Protein AF-A0A430G638-F1 (afdb_monomer_lite)

InterPro domains:
  IPR021251 Protein of unknown function DUF2793 [PF10983] (87-166)

pLDDT: mean 79.48, std 18.98, range [29.81, 97.94]

Foldseek 3Di:
DDPPDPPPPDDDFDWADDDAPDAAPVRDHHHPCNCVPDDDDFDFDDDVPDDDGPGTDNDDDDDDDDDFDADPPPRGRDIDGVVVLVCVCQVANEAQEEQDQEDDPDDDAAHKYQHHQHHDDPCPPQHRWIWGQHPVGTDTDHDDAQGWYQHPVVRWIWGDHPNHIDTPDDDDQFDDDPNHTPAHPAEAQDDQDDDDPDDDVVVSVVRVVVSCVCVVVRNHPVD

Radius of gyration: 28.04 Å; chains: 1; bounding box: 52×40×92 Å

Sequence (223 aa):
MIPDQVRGGPVRFAGYAAVFDAPDRGGDVIRRGAFGGVRVRRVPLLWQHRGEPVGVIEAIGEDGETRILRDLYSNKPFIHLYATILADALIQPCVEAAGVSVPPADPAPGQCWIVGSSPSGAWSGKAGALALWTSGGWRFAAPREGMSAWIADERMTVRYSGGGWQIGRLTGTRIEIEGEQVLGPREPAIAGPEGGGVIDIEARLAIEAILATLRTHGLIDPG

Secondary structure (DSSP, 8-state):
-------PPPP--------TT-B-TTS-BPPTTTTTT-----EEEEETTEEEEEEEE------S-------TTT-------HHHHHHHHHHS-EES-EEE-S--SSPPTT-EEEE-SS--GGGTT-TT-EEEEETTEEEEE---TT-EEEETTTTEEEEEETTEEEES----S-EEETTEEEE-SPBPPPPPP---SS--HHHHHHHHHHHHHHHHTTSB---

Structure (mmCIF, N/CA/C/O backbone):
data_AF-A0A430G638-F1
#
_entry.id   AF-A0A430G638-F1
#
loop_
_atom_site.group_PDB
_atom_site.id
_atom_site.type_symbol
_atom_site.label_atom_id
_atom_site.label_alt_id
_atom_site.label_comp_id
_atom_site.label_asym_id
_atom_site.label_entity_id
_atom_site.label_seq_id
_atom_site.pdbx_PDB_ins_code
_atom_site.Cartn_x
_atom_site.Cartn_y
_atom_site.Cartn_z
_atom_site.occupancy
_atom_site.B_iso_or_equiv
_atom_site.auth_seq_id
_atom_site.auth_comp_id
_atom_site.auth_asym_id
_atom_site.auth_atom_id
_atom_site.pdbx_PDB_model_num
ATOM 1 N N . MET A 1 1 ? -27.391 -2.777 -9.615 1.00 33.28 1 MET A N 1
ATOM 2 C CA . MET A 1 1 ? -26.558 -1.880 -10.443 1.00 33.28 1 MET A CA 1
ATOM 3 C C . MET A 1 1 ? -25.120 -2.335 -10.257 1.00 33.28 1 MET A C 1
ATOM 5 O O . MET A 1 1 ? -24.579 -2.154 -9.179 1.00 33.28 1 MET A O 1
ATOM 9 N N . ILE A 1 2 ? -24.577 -3.083 -11.218 1.00 29.81 2 ILE A N 1
ATOM 10 C CA . ILE A 1 2 ? -23.207 -3.615 -11.153 1.00 29.81 2 ILE A CA 1
ATOM 11 C C . ILE A 1 2 ? -22.280 -2.469 -11.583 1.00 29.81 2 ILE A C 1
ATOM 13 O O . ILE A 1 2 ? -22.546 -1.904 -12.646 1.00 29.81 2 ILE A O 1
ATOM 17 N N . PRO A 1 3 ? -21.258 -2.078 -10.801 1.00 33.91 3 PRO A N 1
ATOM 18 C CA . PRO A 1 3 ? -20.337 -1.035 -11.225 1.00 33.91 3 PRO A CA 1
ATOM 19 C C . PRO A 1 3 ? -19.615 -1.488 -12.493 1.00 33.91 3 PRO A C 1
ATOM 21 O O . PRO A 1 3 ? -19.059 -2.588 -12.551 1.00 33.91 3 PRO A O 1
ATOM 24 N N . ASP A 1 4 ? -19.675 -0.636 -13.510 1.00 36.53 4 ASP A N 1
ATOM 25 C CA . ASP A 1 4 ? -18.995 -0.814 -14.781 1.00 36.53 4 ASP A CA 1
ATOM 26 C C . ASP A 1 4 ? -17.482 -0.921 -14.540 1.00 36.53 4 ASP A C 1
ATOM 28 O O . ASP A 1 4 ? -16.817 -0.008 -14.055 1.00 36.53 4 ASP A O 1
ATOM 32 N N . GLN A 1 5 ? -17.004 -2.135 -14.785 1.00 39.41 5 GLN A N 1
ATOM 33 C CA . GLN A 1 5 ? -15.648 -2.583 -15.060 1.00 39.41 5 GLN A CA 1
ATOM 34 C C . GLN A 1 5 ? -14.585 -1.475 -15.158 1.00 39.41 5 GLN A C 1
ATOM 36 O O . GLN A 1 5 ? -14.549 -0.692 -16.108 1.00 39.41 5 GLN A O 1
ATOM 41 N N . VAL A 1 6 ? -13.605 -1.532 -14.252 1.00 41.41 6 VAL A N 1
ATOM 42 C CA . VAL A 1 6 ? -12.276 -0.931 -14.422 1.00 41.41 6 VAL A CA 1
ATOM 43 C C . VAL A 1 6 ? -11.618 -1.566 -15.654 1.00 41.41 6 VAL A C 1
ATOM 45 O O . VAL A 1 6 ? -10.858 -2.530 -15.557 1.00 41.41 6 VAL A O 1
ATOM 48 N N . ARG A 1 7 ? -11.912 -1.053 -16.851 1.00 40.06 7 ARG A N 1
ATOM 49 C CA . ARG A 1 7 ? -11.136 -1.374 -18.050 1.00 40.06 7 ARG A CA 1
ATOM 50 C C . ARG A 1 7 ? -9.829 -0.602 -17.957 1.00 40.06 7 ARG A C 1
ATOM 52 O O . ARG A 1 7 ? -9.736 0.547 -18.381 1.00 40.06 7 ARG A O 1
ATOM 59 N N . GLY A 1 8 ? -8.822 -1.230 -17.352 1.00 43.69 8 GLY A N 1
ATOM 60 C CA . GLY A 1 8 ? -7.448 -0.747 -17.428 1.00 43.69 8 GLY A CA 1
ATOM 61 C C . GLY A 1 8 ? -7.086 -0.482 -18.890 1.00 43.69 8 GLY A C 1
ATOM 62 O O . GLY A 1 8 ? -7.378 -1.305 -19.757 1.00 43.69 8 GLY A O 1
ATOM 63 N N . GLY A 1 9 ? -6.500 0.686 -19.165 1.00 44.06 9 GLY A N 1
ATOM 64 C CA . GLY A 1 9 ? -6.090 1.070 -20.515 1.00 44.06 9 GLY A CA 1
ATOM 65 C C . GLY A 1 9 ? -5.157 0.039 -21.174 1.00 44.06 9 GLY A C 1
ATOM 66 O O . GLY A 1 9 ? -4.611 -0.833 -20.488 1.00 44.06 9 GLY A O 1
ATOM 67 N N . PRO A 1 10 ? -4.963 0.130 -22.502 1.00 55.34 10 PRO A N 1
ATOM 68 C CA . PRO A 1 10 ? -4.192 -0.847 -23.265 1.00 55.34 10 PRO A CA 1
ATOM 69 C C . PRO A 1 10 ? -2.781 -1.017 -22.688 1.00 55.34 10 PRO A C 1
ATOM 71 O O . PRO A 1 10 ? -2.046 -0.047 -22.503 1.00 55.34 10 PRO A O 1
ATOM 74 N N . VAL A 1 11 ? -2.409 -2.265 -22.392 1.00 55.25 11 VAL A N 1
ATOM 75 C CA . VAL A 1 11 ? -1.071 -2.616 -21.905 1.00 55.25 11 VAL A CA 1
ATOM 76 C C . VAL A 1 11 ? -0.141 -2.750 -23.106 1.00 55.25 11 VAL A C 1
ATOM 78 O O . VAL A 1 11 ? -0.410 -3.528 -24.017 1.00 55.25 11 VAL A O 1
ATOM 81 N N . ARG A 1 12 ? 0.961 -1.995 -23.098 1.00 62.03 12 ARG A N 1
ATOM 82 C CA . ARG A 1 12 ? 2.037 -2.095 -24.090 1.00 62.03 12 ARG A CA 1
ATOM 83 C C . ARG A 1 12 ? 3.267 -2.709 -23.443 1.00 62.03 12 ARG A C 1
ATOM 85 O O . ARG A 1 12 ? 3.637 -2.328 -22.335 1.00 62.03 12 ARG A O 1
ATOM 92 N N . PHE A 1 13 ? 3.909 -3.628 -24.147 1.00 59.88 13 PHE A N 1
ATOM 93 C CA . PHE A 1 13 ? 5.167 -4.240 -23.741 1.00 59.88 13 PHE A CA 1
ATOM 94 C C . PHE A 1 13 ? 6.072 -4.398 -24.960 1.00 59.88 13 PHE A C 1
ATOM 96 O O . PHE A 1 13 ? 5.600 -4.484 -26.092 1.00 59.88 13 PHE A O 1
ATOM 103 N N . ALA A 1 14 ? 7.376 -4.418 -24.712 1.00 63.50 14 ALA A N 1
ATOM 104 C CA . ALA A 1 14 ? 8.400 -4.668 -25.716 1.00 63.50 14 ALA A CA 1
ATOM 105 C C . ALA A 1 14 ? 9.173 -5.944 -25.356 1.00 63.50 14 ALA A C 1
ATOM 107 O O . ALA A 1 14 ? 9.036 -6.486 -24.260 1.00 63.50 14 ALA A O 1
ATOM 108 N N . GLY A 1 15 ? 9.979 -6.436 -26.284 1.00 64.06 15 GLY A N 1
ATOM 109 C CA . GLY A 1 15 ? 10.824 -7.619 -26.147 1.00 64.06 15 GLY A CA 1
ATOM 110 C C . GLY A 1 15 ? 11.565 -7.835 -27.455 1.00 64.06 15 GLY A C 1
ATOM 111 O O . GLY A 1 15 ? 11.116 -7.353 -28.493 1.00 64.06 15 GLY A O 1
ATOM 112 N N . TYR A 1 16 ? 12.690 -8.538 -27.423 1.00 69.75 16 TYR A N 1
ATOM 113 C CA . TYR A 1 16 ? 13.329 -8.973 -28.668 1.00 69.75 16 TYR A CA 1
ATOM 114 C C . TYR A 1 16 ? 12.707 -10.309 -29.111 1.00 69.75 16 TYR A C 1
ATOM 116 O O . TYR A 1 16 ? 12.243 -11.106 -28.295 1.00 69.75 16 TYR A O 1
ATOM 124 N N . ALA A 1 17 ? 12.658 -10.543 -30.418 1.00 68.00 17 ALA A N 1
ATOM 125 C CA . ALA A 1 17 ? 12.088 -11.765 -30.989 1.00 68.00 17 ALA A CA 1
ATOM 126 C C . ALA A 1 17 ? 13.158 -12.719 -31.545 1.00 68.00 17 ALA A C 1
ATOM 128 O O . ALA A 1 17 ? 12.946 -13.927 -31.551 1.00 68.00 17 ALA A O 1
ATOM 129 N N . ALA A 1 18 ? 14.319 -12.193 -31.950 1.00 69.31 18 ALA A N 1
ATOM 130 C CA . ALA A 1 18 ? 15.489 -12.977 -32.338 1.00 69.31 18 ALA A CA 1
ATOM 131 C C . ALA A 1 18 ? 16.803 -12.270 -31.970 1.00 69.31 18 ALA A C 1
ATOM 133 O O . ALA A 1 18 ? 16.823 -11.068 -31.704 1.00 69.31 18 ALA A O 1
ATOM 134 N N . VAL A 1 19 ? 17.895 -13.037 -31.979 1.00 73.12 19 VAL A N 1
ATOM 135 C CA . VAL A 1 19 ? 19.271 -12.526 -31.948 1.00 73.12 19 VAL A CA 1
ATOM 136 C C . VAL A 1 19 ? 19.808 -12.575 -33.370 1.00 73.12 19 VAL A C 1
ATOM 138 O O . VAL A 1 19 ? 19.710 -13.612 -34.026 1.00 73.12 19 VAL A O 1
ATOM 141 N N . PHE A 1 20 ? 20.374 -11.470 -33.850 1.00 77.12 20 PHE A N 1
ATOM 142 C CA . PHE A 1 20 ? 20.924 -11.444 -35.199 1.00 77.12 20 PHE A CA 1
ATOM 143 C C . PHE A 1 20 ? 22.132 -12.366 -35.342 1.00 77.12 20 PHE A C 1
ATOM 145 O O . PHE A 1 20 ? 22.961 -12.473 -34.439 1.00 77.12 20 PHE A O 1
ATOM 152 N N . ASP A 1 21 ? 22.229 -12.995 -36.510 1.00 80.00 21 ASP A N 1
ATOM 153 C CA . ASP A 1 21 ? 23.337 -13.855 -36.926 1.00 80.00 21 ASP A CA 1
ATOM 154 C C . ASP A 1 21 ? 23.564 -15.081 -36.016 1.00 80.00 21 ASP A C 1
ATOM 156 O O . ASP A 1 21 ? 24.600 -15.741 -36.102 1.00 80.00 21 ASP A O 1
ATOM 160 N N . ALA A 1 22 ? 22.583 -15.420 -35.174 1.00 77.12 22 ALA A N 1
ATOM 161 C CA . ALA A 1 22 ? 22.580 -16.617 -34.345 1.00 77.12 22 ALA A CA 1
ATOM 162 C C . ALA A 1 22 ? 21.507 -17.602 -34.845 1.00 77.12 22 ALA A C 1
ATOM 164 O O . ALA A 1 22 ? 20.366 -17.185 -35.057 1.00 77.12 22 ALA A O 1
ATOM 165 N N . PRO A 1 23 ? 21.841 -18.893 -35.027 1.00 76.06 23 PRO A N 1
ATOM 166 C CA . PRO A 1 23 ? 20.855 -19.903 -35.385 1.00 76.06 23 PRO A CA 1
ATOM 167 C C . PRO A 1 23 ? 19.904 -20.170 -34.218 1.00 76.06 23 PRO A C 1
ATOM 169 O O . PRO A 1 23 ? 20.331 -20.298 -33.064 1.00 76.06 23 PRO A O 1
ATOM 172 N N . ASP A 1 24 ? 18.615 -20.270 -34.525 1.00 74.00 24 ASP A N 1
ATOM 173 C CA . ASP A 1 24 ? 17.606 -20.720 -33.577 1.00 74.00 24 ASP A CA 1
ATOM 174 C C . ASP A 1 24 ? 17.565 -22.261 -33.471 1.00 74.00 24 ASP A C 1
ATOM 176 O O . ASP A 1 24 ? 18.402 -22.980 -34.023 1.00 74.00 24 ASP A O 1
ATOM 180 N N . ARG A 1 25 ? 16.592 -22.802 -32.726 1.00 64.56 25 ARG A N 1
ATOM 181 C CA . ARG A 1 25 ? 16.442 -24.260 -32.561 1.00 64.56 25 ARG A CA 1
ATOM 182 C C . ARG A 1 25 ? 15.959 -24.967 -33.839 1.00 64.56 25 ARG A C 1
ATOM 184 O O . ARG A 1 25 ? 16.157 -26.174 -33.950 1.00 64.56 25 ARG A O 1
ATOM 191 N N . GLY A 1 26 ? 15.307 -24.248 -34.750 1.00 73.19 26 GLY A N 1
ATOM 192 C CA . GLY A 1 26 ? 14.907 -24.734 -36.071 1.00 73.19 26 GLY A CA 1
ATOM 193 C C . GLY A 1 26 ? 16.035 -24.669 -37.105 1.00 73.19 26 GLY A C 1
ATOM 194 O O . GLY A 1 26 ? 15.937 -25.326 -38.137 1.00 73.19 26 GLY A O 1
ATOM 195 N N . GLY A 1 27 ? 17.121 -23.949 -36.802 1.00 77.12 27 GLY A N 1
ATOM 196 C CA . GLY A 1 27 ? 18.245 -23.702 -37.706 1.00 77.12 27 GLY A CA 1
ATOM 197 C C . GLY A 1 27 ? 18.108 -22.408 -38.511 1.00 77.12 27 GLY A C 1
ATOM 198 O O . GLY A 1 27 ? 18.987 -22.107 -39.322 1.00 77.12 27 GLY A O 1
ATOM 199 N N . ASP A 1 28 ? 17.053 -21.628 -38.274 1.00 78.06 28 ASP A N 1
ATOM 200 C CA . ASP A 1 28 ? 16.828 -20.358 -38.952 1.00 78.06 28 ASP A CA 1
ATOM 201 C C . ASP A 1 28 ? 17.746 -19.276 -38.372 1.00 78.06 28 ASP A C 1
ATOM 203 O O . ASP A 1 28 ? 18.016 -19.225 -37.170 1.00 78.06 28 ASP A O 1
ATOM 207 N N . VAL A 1 29 ? 18.241 -18.390 -39.241 1.00 82.19 29 VAL A N 1
ATOM 208 C CA . VAL A 1 29 ? 19.120 -17.275 -38.865 1.00 82.19 29 VAL A CA 1
ATOM 209 C C . VAL A 1 29 ? 18.515 -15.971 -39.365 1.00 82.19 29 VAL A C 1
ATOM 211 O O . VAL A 1 29 ? 18.395 -15.758 -40.573 1.00 82.19 29 VAL A O 1
ATOM 214 N N . ILE A 1 30 ? 18.209 -15.057 -38.444 1.00 78.88 30 ILE A N 1
ATOM 215 C CA . ILE A 1 30 ? 17.817 -13.689 -38.798 1.00 78.88 30 ILE A CA 1
ATOM 216 C C . ILE A 1 30 ? 19.081 -12.842 -38.951 1.00 78.88 30 ILE A C 1
ATOM 218 O O . ILE A 1 30 ? 19.866 -12.715 -38.017 1.00 78.88 30 ILE A O 1
ATOM 222 N N . ARG A 1 31 ? 19.300 -12.270 -40.136 1.00 83.81 31 ARG A N 1
ATOM 223 C CA . ARG A 1 31 ? 20.481 -11.444 -40.441 1.00 83.81 31 ARG A CA 1
ATOM 224 C C . ARG A 1 31 ? 20.257 -9.984 -40.060 1.00 83.81 31 ARG A C 1
ATOM 226 O O . ARG A 1 31 ? 19.131 -9.496 -40.138 1.00 83.81 31 ARG A O 1
ATOM 233 N N . ARG A 1 32 ? 21.328 -9.271 -39.702 1.00 81.12 32 ARG A N 1
ATOM 234 C CA . ARG A 1 32 ? 21.270 -7.803 -39.573 1.00 81.12 32 ARG A CA 1
ATOM 235 C C . ARG A 1 32 ? 20.819 -7.161 -40.885 1.00 81.12 32 ARG A C 1
ATOM 237 O O . ARG A 1 32 ? 21.219 -7.604 -41.962 1.00 81.12 32 ARG A O 1
ATOM 244 N N . GLY A 1 33 ? 20.004 -6.116 -40.794 1.00 78.19 33 GLY A N 1
ATOM 245 C CA . GLY A 1 33 ? 19.397 -5.453 -41.946 1.00 78.19 33 GLY A CA 1
ATOM 246 C C . GLY A 1 33 ? 18.183 -6.182 -42.534 1.00 78.19 33 GLY A C 1
ATOM 247 O O . GLY A 1 33 ? 17.582 -5.659 -43.473 1.00 78.19 33 GLY A O 1
ATOM 248 N N . ALA A 1 34 ? 17.779 -7.342 -41.997 1.00 77.56 34 ALA A N 1
ATOM 249 C CA . ALA A 1 34 ? 16.597 -8.073 -42.461 1.00 77.56 34 ALA A CA 1
ATOM 250 C C . ALA A 1 34 ? 15.302 -7.251 -42.344 1.00 77.56 34 ALA A C 1
ATOM 252 O O . ALA A 1 34 ? 14.360 -7.476 -43.104 1.00 77.56 34 ALA A O 1
ATOM 253 N N . PHE A 1 35 ? 15.254 -6.278 -41.430 1.00 71.81 35 PHE A N 1
ATOM 254 C CA . PHE A 1 35 ? 14.080 -5.431 -41.220 1.00 71.81 35 PHE A CA 1
ATOM 255 C C . PHE A 1 35 ? 14.211 -4.027 -41.827 1.00 71.81 35 PHE A C 1
ATOM 257 O O . PHE A 1 35 ? 13.303 -3.216 -41.636 1.00 71.81 35 PHE A O 1
ATOM 264 N N . GLY A 1 36 ? 15.292 -3.735 -42.568 1.00 56.81 36 GLY A N 1
ATOM 265 C CA . GLY A 1 36 ? 15.706 -2.414 -43.078 1.00 56.81 36 GLY A CA 1
ATOM 266 C C . GLY A 1 36 ? 14.775 -1.742 -44.102 1.00 56.81 36 GLY A C 1
ATOM 267 O O . GLY A 1 36 ? 15.206 -1.366 -45.188 1.00 56.81 36 GLY A O 1
ATOM 268 N N . GLY A 1 37 ? 13.493 -1.587 -43.762 1.00 62.28 37 GLY A N 1
ATOM 269 C CA . GLY A 1 37 ? 12.445 -0.963 -44.575 1.00 62.28 37 GLY A CA 1
ATOM 270 C C . GLY A 1 37 ? 11.045 -1.560 -44.376 1.00 62.28 37 GLY A C 1
ATOM 271 O O . GLY A 1 37 ? 10.063 -1.005 -44.875 1.00 62.28 37 GLY A O 1
ATOM 272 N N . VAL A 1 38 ? 10.917 -2.674 -43.645 1.00 64.06 38 VAL A N 1
ATOM 273 C CA . VAL A 1 38 ? 9.634 -3.366 -43.461 1.00 64.06 38 VAL A CA 1
ATOM 274 C C . VAL A 1 38 ? 8.774 -2.614 -42.446 1.00 64.06 38 VAL A C 1
ATOM 276 O O . VAL A 1 38 ? 9.058 -2.594 -41.251 1.00 64.06 38 VAL A O 1
ATOM 279 N N . ARG A 1 39 ? 7.666 -2.022 -42.906 1.00 59.59 39 ARG A N 1
ATOM 280 C CA . ARG A 1 39 ? 6.614 -1.530 -42.006 1.00 59.59 39 ARG A CA 1
ATOM 281 C C . ARG A 1 39 ? 5.706 -2.686 -41.619 1.00 59.59 39 ARG A C 1
ATOM 283 O O . ARG A 1 39 ? 4.921 -3.163 -42.438 1.00 59.59 39 ARG A O 1
ATOM 290 N N . VAL A 1 40 ? 5.781 -3.099 -40.361 1.00 60.56 40 VAL A N 1
ATOM 291 C CA . VAL A 1 40 ? 4.868 -4.092 -39.790 1.00 60.56 40 VAL A CA 1
ATOM 292 C C . VAL A 1 40 ? 3.440 -3.558 -39.870 1.00 60.56 40 VAL A C 1
ATOM 294 O O . VAL A 1 40 ? 3.104 -2.541 -39.265 1.00 60.56 40 VAL A O 1
ATOM 297 N N . ARG A 1 41 ? 2.578 -4.238 -40.626 1.00 58.59 41 ARG A N 1
ATOM 298 C CA . ARG A 1 41 ? 1.137 -3.974 -40.611 1.00 58.59 41 ARG A CA 1
ATOM 299 C C . ARG A 1 41 ? 0.495 -4.952 -39.637 1.00 58.59 41 ARG A C 1
ATOM 301 O O . ARG A 1 41 ? 0.331 -6.111 -39.987 1.00 58.59 41 ARG A O 1
ATOM 308 N N . ARG A 1 42 ? 0.183 -4.467 -38.427 1.00 63.47 42 ARG A N 1
ATOM 309 C CA . ARG A 1 42 ? -0.637 -5.122 -37.383 1.00 63.47 42 ARG A CA 1
ATOM 310 C C . ARG A 1 42 ? -0.540 -6.654 -37.400 1.00 63.47 42 ARG A C 1
ATOM 312 O O . ARG A 1 42 ? -1.486 -7.329 -37.797 1.00 63.47 42 ARG A O 1
ATOM 319 N N . VAL A 1 43 ? 0.598 -7.193 -36.969 1.00 76.69 43 VAL A N 1
ATOM 320 C CA . VAL A 1 43 ? 0.764 -8.649 -36.854 1.00 76.69 43 VAL A CA 1
ATOM 321 C C . VAL A 1 43 ? 0.002 -9.124 -35.612 1.00 76.69 43 VAL A C 1
ATOM 323 O O . VAL A 1 43 ? 0.252 -8.587 -34.529 1.00 76.69 43 VAL A O 1
ATOM 326 N N . PRO A 1 44 ? -0.938 -10.081 -35.727 1.00 78.25 44 PRO A N 1
ATOM 327 C CA . PRO A 1 44 ? -1.651 -10.612 -34.570 1.00 78.25 44 PRO A CA 1
ATOM 328 C C . PRO A 1 44 ? -0.682 -11.249 -33.574 1.00 78.25 44 PRO A C 1
ATOM 330 O O . PRO A 1 44 ? 0.140 -12.087 -33.946 1.00 78.25 44 PRO A O 1
ATOM 333 N N . LEU A 1 45 ? -0.791 -10.871 -32.302 1.00 74.94 45 LEU A N 1
ATOM 334 C CA . LEU A 1 45 ? -0.091 -11.553 -31.224 1.00 74.94 45 LEU A CA 1
ATOM 335 C C . LEU A 1 45 ? -0.976 -12.697 -30.731 1.00 74.94 45 LEU A C 1
ATOM 337 O O . LEU A 1 45 ? -2.035 -12.452 -30.157 1.00 74.94 45 LEU A O 1
ATOM 341 N N . LEU A 1 46 ? -0.545 -13.933 -30.962 1.00 74.94 46 LEU A N 1
ATOM 342 C CA . LEU A 1 46 ? -1.261 -15.134 -30.531 1.00 74.94 46 LEU A CA 1
ATOM 343 C C . LEU A 1 46 ? -0.660 -15.695 -29.243 1.00 74.94 46 LEU A C 1
ATOM 345 O O . LEU A 1 46 ? 0.552 -15.625 -29.027 1.00 74.94 46 LEU A O 1
ATOM 349 N N . TRP A 1 47 ? -1.492 -16.331 -28.421 1.00 69.62 47 TRP A N 1
ATOM 350 C CA . TRP A 1 47 ? -1.007 -17.113 -27.288 1.00 69.62 47 TRP A CA 1
ATOM 351 C C . TRP A 1 47 ? -0.469 -18.463 -27.775 1.00 69.62 47 TRP A C 1
ATOM 353 O O . TRP A 1 47 ? -1.199 -19.230 -28.395 1.00 69.62 47 TRP A O 1
ATOM 363 N N . GLN A 1 48 ? 0.807 -18.774 -27.514 1.00 74.31 48 GLN A N 1
ATOM 364 C CA . GLN A 1 48 ? 1.424 -20.063 -27.891 1.00 74.31 48 GLN A CA 1
ATOM 365 C C . GLN A 1 48 ? 1.183 -20.460 -29.369 1.00 74.31 48 GLN A C 1
ATOM 367 O O . GLN A 1 48 ? 0.975 -21.632 -29.682 1.00 74.31 48 GLN A O 1
ATOM 372 N N . HIS A 1 49 ? 1.184 -19.477 -30.282 1.00 75.00 49 HIS A N 1
ATOM 373 C CA . HIS A 1 49 ? 0.907 -19.641 -31.721 1.00 75.00 49 HIS A CA 1
ATOM 374 C C . HIS A 1 49 ? -0.473 -20.237 -32.069 1.00 75.00 49 HIS A C 1
ATOM 376 O O . HIS A 1 49 ? -0.640 -20.805 -33.149 1.00 75.00 49 HIS A O 1
ATOM 382 N N . ARG A 1 50 ? -1.465 -20.153 -31.172 1.00 73.31 50 ARG A N 1
ATOM 383 C CA . ARG A 1 50 ? -2.787 -20.775 -31.352 1.00 73.31 50 ARG A CA 1
ATOM 384 C C . ARG A 1 50 ? -3.916 -19.874 -30.840 1.00 73.31 50 ARG A C 1
ATOM 386 O O . ARG A 1 50 ? -3.701 -19.020 -29.986 1.00 73.31 50 ARG A O 1
ATOM 393 N N . GLY A 1 51 ? -5.129 -20.138 -31.327 1.00 85.25 51 GLY A N 1
ATOM 394 C CA . GLY A 1 51 ? -6.358 -19.501 -30.850 1.00 85.25 51 GLY A CA 1
ATOM 395 C C . GLY A 1 51 ? -6.538 -18.052 -31.304 1.00 85.25 51 GLY A C 1
ATOM 396 O O . GLY A 1 51 ? -5.900 -17.601 -32.255 1.00 85.25 51 GLY A O 1
ATOM 397 N N . GLU A 1 52 ? -7.438 -17.346 -30.617 1.00 85.81 52 GLU A N 1
ATOM 398 C CA . GLU A 1 52 ? -7.741 -15.940 -30.888 1.00 85.81 52 GLU A CA 1
ATOM 399 C C . GLU A 1 52 ? -6.561 -15.022 -30.524 1.00 85.81 52 GLU A C 1
ATOM 401 O O . GLU A 1 52 ? -5.855 -15.276 -29.538 1.00 85.81 52 GLU A O 1
ATOM 406 N N . PRO A 1 53 ? -6.336 -13.932 -31.278 1.00 81.50 53 PRO A N 1
ATOM 407 C CA . PRO A 1 53 ? -5.311 -12.957 -30.943 1.00 81.50 53 PRO A CA 1
ATOM 408 C C . PRO A 1 53 ? -5.519 -12.342 -29.559 1.00 81.50 53 PRO A C 1
ATOM 410 O O . PRO A 1 53 ? -6.573 -11.790 -29.250 1.00 81.50 53 PRO A O 1
ATOM 413 N N . VAL A 1 54 ? -4.462 -12.366 -28.750 1.00 77.38 54 VAL A N 1
ATOM 414 C CA . VAL A 1 54 ? -4.405 -11.701 -27.440 1.00 77.38 54 VAL A CA 1
ATOM 415 C C . VAL A 1 54 ? -3.896 -10.261 -27.541 1.00 77.38 54 VAL A C 1
ATOM 417 O O . VAL A 1 54 ? -3.880 -9.532 -26.553 1.00 77.38 54 VAL A O 1
ATOM 420 N N . GLY A 1 55 ? -3.474 -9.829 -28.731 1.00 76.38 55 GLY A N 1
ATOM 421 C CA . GLY A 1 55 ? -3.023 -8.467 -28.981 1.00 76.38 55 GLY A CA 1
ATOM 422 C C . GLY A 1 55 ? -2.542 -8.251 -30.411 1.00 76.38 55 GLY A C 1
ATOM 423 O O . GLY A 1 55 ? -2.789 -9.056 -31.311 1.00 76.38 55 GLY A O 1
ATOM 424 N N . VAL A 1 56 ? -1.823 -7.151 -30.617 1.00 77.12 56 VAL A N 1
ATOM 425 C CA . VAL A 1 56 ? -1.216 -6.798 -31.902 1.00 77.12 56 VAL A CA 1
ATOM 426 C C . VAL A 1 56 ? 0.219 -6.341 -31.683 1.00 77.12 56 VAL A C 1
ATOM 428 O O . VAL A 1 56 ? 0.499 -5.569 -30.769 1.00 77.12 56 VAL A O 1
ATOM 431 N N . ILE A 1 57 ? 1.130 -6.804 -32.533 1.00 73.31 57 ILE A N 1
ATOM 432 C CA . ILE A 1 57 ? 2.483 -6.265 -32.608 1.00 73.31 57 ILE A CA 1
ATOM 433 C C . ILE A 1 57 ? 2.394 -4.935 -33.356 1.00 73.31 57 ILE A C 1
ATOM 435 O O . ILE A 1 57 ? 2.100 -4.891 -34.555 1.00 73.31 57 ILE A O 1
ATOM 439 N N . GLU A 1 58 ? 2.596 -3.847 -32.617 1.00 70.94 58 GLU A N 1
ATOM 440 C CA . GLU A 1 58 ? 2.487 -2.479 -33.132 1.00 70.94 58 GLU A CA 1
ATOM 441 C C . GLU A 1 58 ? 3.763 -2.017 -33.856 1.00 70.94 58 GLU A C 1
ATOM 443 O O . GLU A 1 58 ? 3.683 -1.175 -34.749 1.00 70.94 58 GLU A O 1
ATOM 448 N N . ALA A 1 59 ? 4.927 -2.573 -33.502 1.00 70.00 59 ALA A N 1
ATOM 449 C CA . ALA A 1 59 ? 6.215 -2.259 -34.115 1.00 70.00 59 ALA A CA 1
ATOM 450 C C . ALA A 1 59 ? 7.207 -3.427 -33.977 1.00 70.00 59 ALA A C 1
ATOM 452 O O . ALA A 1 59 ? 7.186 -4.150 -32.982 1.00 70.00 59 ALA A O 1
ATOM 453 N N . ILE A 1 60 ? 8.089 -3.579 -34.967 1.00 70.88 60 ILE A N 1
ATOM 454 C CA . ILE A 1 60 ? 9.288 -4.429 -34.921 1.00 70.88 60 ILE A CA 1
ATOM 455 C C . ILE A 1 60 ? 10.432 -3.583 -35.479 1.00 70.88 60 ILE A C 1
ATOM 457 O O . ILE A 1 60 ? 10.239 -2.864 -36.461 1.00 70.88 60 ILE A O 1
ATOM 461 N N . GLY A 1 61 ? 11.598 -3.657 -34.848 1.00 71.12 61 GLY A N 1
ATOM 462 C CA . GLY A 1 61 ? 12.802 -2.959 -35.279 1.00 71.12 61 GLY A CA 1
ATOM 463 C C . GLY A 1 61 ? 14.053 -3.708 -34.840 1.00 71.12 61 GLY A C 1
ATOM 464 O O . GLY A 1 61 ? 13.987 -4.604 -33.998 1.00 71.12 61 GLY A O 1
ATOM 465 N N . GLU A 1 62 ? 15.183 -3.344 -35.438 1.00 73.81 62 GLU A N 1
ATOM 466 C CA . GLU A 1 62 ? 16.500 -3.819 -35.016 1.00 73.81 62 GLU A CA 1
ATOM 467 C C . GLU A 1 62 ? 17.017 -2.908 -33.899 1.00 73.81 62 GLU A C 1
ATOM 469 O O . GLU A 1 62 ? 16.893 -1.688 -33.999 1.00 73.81 62 GLU A O 1
ATOM 474 N N . ASP A 1 63 ? 17.595 -3.490 -32.850 1.00 64.00 63 ASP A N 1
ATOM 475 C CA . ASP A 1 63 ? 18.224 -2.752 -31.754 1.00 64.00 63 ASP A CA 1
ATOM 476 C C . ASP A 1 63 ? 19.678 -3.221 -31.581 1.00 64.00 63 ASP A C 1
ATOM 478 O O . ASP A 1 63 ? 19.995 -4.399 -31.781 1.00 64.00 63 ASP A O 1
ATOM 482 N N . GLY A 1 64 ? 20.575 -2.288 -31.262 1.00 49.44 64 GLY A N 1
ATOM 483 C CA . GLY A 1 64 ? 22.027 -2.484 -31.267 1.00 49.44 64 GLY A CA 1
ATOM 484 C C . GLY A 1 64 ? 22.580 -3.229 -30.049 1.00 49.44 64 GLY A C 1
ATOM 485 O O . GLY A 1 64 ? 23.705 -3.727 -30.104 1.00 49.44 64 GLY A O 1
ATOM 486 N N . GLU A 1 65 ? 21.809 -3.353 -28.966 1.00 47.91 65 GLU A N 1
ATOM 487 C CA . GLU A 1 65 ? 22.274 -3.900 -27.685 1.00 47.91 65 GLU A CA 1
ATOM 488 C C . GLU A 1 65 ? 21.672 -5.278 -27.368 1.00 47.91 65 GLU A C 1
ATOM 490 O O . GLU A 1 65 ? 20.907 -5.462 -26.422 1.00 47.91 65 GLU A O 1
ATOM 495 N N . THR A 1 66 ? 22.031 -6.311 -28.134 1.00 41.28 66 THR A N 1
ATOM 496 C CA . THR A 1 66 ? 21.643 -7.681 -27.758 1.00 41.28 66 THR A CA 1
ATOM 497 C C . THR A 1 66 ? 22.572 -8.227 -26.666 1.00 41.28 66 THR A C 1
ATOM 499 O O . THR A 1 66 ? 23.632 -8.779 -26.959 1.00 41.28 66 THR A O 1
ATOM 502 N N . ARG A 1 67 ? 22.187 -8.103 -25.387 1.00 39.66 67 ARG A N 1
ATOM 503 C CA . ARG A 1 67 ? 22.886 -8.767 -24.268 1.00 39.66 67 ARG A CA 1
ATOM 504 C C . ARG A 1 67 ? 22.259 -10.140 -24.005 1.00 39.66 67 ARG A C 1
ATOM 506 O O . ARG A 1 67 ? 21.086 -10.247 -23.663 1.00 39.66 67 ARG A O 1
ATOM 513 N N . ILE A 1 68 ? 23.045 -11.199 -24.195 1.00 41.25 68 ILE A N 1
ATOM 514 C CA . ILE A 1 68 ? 22.596 -12.593 -24.077 1.00 41.25 68 ILE A CA 1
ATOM 515 C C . ILE A 1 68 ? 22.405 -12.954 -22.595 1.00 41.25 68 ILE A C 1
ATOM 517 O O . ILE A 1 68 ? 23.374 -12.972 -21.839 1.00 41.25 68 ILE A O 1
ATOM 521 N N . LEU A 1 69 ? 21.184 -13.321 -22.198 1.00 37.44 69 LEU A N 1
ATOM 522 C CA . LEU A 1 69 ? 20.928 -14.115 -20.993 1.00 37.44 69 LEU A CA 1
ATOM 523 C C . LEU A 1 69 ? 20.494 -15.511 -21.452 1.00 37.44 69 LEU A C 1
ATOM 525 O O . LEU A 1 69 ? 19.494 -15.651 -22.150 1.00 37.44 69 LEU A O 1
ATOM 529 N N . ARG A 1 70 ? 21.284 -16.540 -21.128 1.00 37.69 70 ARG A N 1
ATOM 530 C CA . ARG A 1 70 ? 20.938 -17.940 -21.419 1.00 37.69 70 ARG A CA 1
ATOM 531 C C . ARG A 1 70 ? 20.228 -18.532 -20.209 1.00 37.69 70 ARG A C 1
ATOM 533 O O . ARG A 1 70 ? 20.682 -18.346 -19.084 1.00 37.69 70 ARG A O 1
ATOM 540 N N . ASP A 1 71 ? 19.148 -19.264 -20.451 1.00 38.16 71 ASP A N 1
ATOM 541 C CA . ASP A 1 71 ? 18.562 -20.148 -19.445 1.00 38.16 71 ASP A CA 1
ATOM 542 C C . ASP A 1 71 ? 19.571 -21.258 -19.087 1.00 38.16 71 ASP A C 1
ATOM 544 O O . ASP A 1 71 ? 20.071 -21.955 -19.977 1.00 38.16 71 ASP A O 1
ATOM 548 N N . LEU A 1 72 ? 19.856 -21.409 -17.788 1.00 34.75 72 LEU A N 1
ATOM 549 C CA . LEU A 1 72 ? 20.792 -22.390 -17.224 1.00 34.75 72 LEU A CA 1
ATOM 550 C C . LEU A 1 72 ? 20.372 -23.844 -17.496 1.00 34.75 72 LEU A C 1
ATOM 552 O O . LEU A 1 72 ? 21.234 -24.720 -17.505 1.00 34.75 72 LEU A O 1
ATOM 556 N N . TYR A 1 73 ? 19.084 -24.109 -17.747 1.00 38.50 73 TYR A N 1
ATOM 557 C CA . TYR A 1 73 ? 18.567 -25.475 -17.882 1.00 38.50 73 TYR A CA 1
ATOM 558 C C . TYR A 1 73 ? 18.376 -25.943 -19.328 1.00 38.50 73 TYR A C 1
ATOM 560 O O . TYR A 1 73 ? 18.536 -27.132 -19.601 1.00 38.50 73 TYR A O 1
ATOM 568 N N . SER A 1 74 ? 18.050 -25.054 -20.274 1.00 40.81 74 SER A N 1
ATOM 569 C CA . SER A 1 74 ? 17.741 -25.469 -21.654 1.00 40.81 74 SER A CA 1
ATOM 570 C C . SER A 1 74 ? 18.727 -25.006 -22.724 1.00 40.81 74 SER A C 1
ATOM 572 O O . SER A 1 74 ? 18.593 -25.433 -23.874 1.00 40.81 74 SER A O 1
ATOM 574 N N . ASN A 1 75 ? 19.702 -24.152 -22.382 1.00 37.88 75 ASN A N 1
ATOM 575 C CA . ASN A 1 75 ? 20.699 -23.590 -23.308 1.00 37.88 75 ASN A CA 1
ATOM 576 C C . ASN A 1 75 ? 20.084 -22.918 -24.564 1.00 37.88 75 ASN A C 1
ATOM 578 O O . ASN A 1 75 ? 20.771 -22.674 -25.558 1.00 37.88 75 ASN A O 1
ATOM 582 N N . LYS A 1 76 ? 18.777 -22.621 -24.525 1.00 38.12 76 LYS A N 1
ATOM 583 C CA . LYS A 1 76 ? 18.034 -21.925 -25.576 1.00 38.12 76 LYS A CA 1
ATOM 584 C C . LYS A 1 76 ? 18.322 -20.423 -25.478 1.00 38.12 76 LYS A C 1
ATOM 586 O O . LYS A 1 76 ? 18.276 -19.884 -24.368 1.00 38.12 76 LYS A O 1
ATOM 591 N N . PRO A 1 77 ? 18.558 -19.719 -26.600 1.00 39.16 77 PRO A N 1
ATOM 592 C CA . PRO A 1 77 ? 18.468 -18.268 -26.615 1.00 39.16 77 PRO A CA 1
ATOM 593 C C . PRO A 1 77 ? 16.991 -17.898 -26.434 1.00 39.16 77 PRO A C 1
ATOM 595 O O . PRO A 1 77 ? 16.233 -17.821 -27.395 1.00 39.16 77 PRO A O 1
ATOM 598 N N . PHE A 1 78 ? 16.551 -17.738 -25.189 1.00 42.44 78 PHE A N 1
ATOM 599 C CA . PHE A 1 78 ? 15.274 -17.098 -24.921 1.00 42.44 78 PHE A CA 1
ATOM 600 C C . PHE A 1 78 ? 15.517 -15.615 -24.827 1.00 42.44 78 PHE A C 1
ATOM 602 O O . PHE A 1 78 ? 16.274 -15.143 -23.978 1.00 42.44 78 PHE A O 1
ATOM 609 N N . ILE A 1 79 ? 14.836 -14.874 -25.685 1.00 45.50 79 ILE A N 1
ATOM 610 C CA . ILE A 1 79 ? 14.721 -13.463 -25.430 1.00 45.50 79 ILE A CA 1
ATOM 611 C C . ILE A 1 79 ? 13.676 -13.291 -24.351 1.00 45.50 79 ILE A C 1
ATOM 613 O O . ILE A 1 79 ? 12.522 -13.697 -24.479 1.00 45.50 79 ILE A O 1
ATOM 617 N N . HIS A 1 80 ? 14.120 -12.666 -23.278 1.00 42.81 80 HIS A N 1
ATOM 618 C CA . HIS A 1 80 ? 13.271 -12.279 -22.187 1.00 42.81 80 HIS A CA 1
ATOM 619 C C . HIS A 1 80 ? 12.145 -11.363 -22.698 1.00 42.81 80 HIS A C 1
ATOM 621 O O . HIS A 1 80 ? 12.385 -10.244 -23.156 1.00 42.81 80 HIS A O 1
ATOM 627 N N . LEU A 1 81 ? 10.902 -11.843 -22.620 1.00 43.38 81 LEU A N 1
ATOM 628 C CA . LEU A 1 81 ? 9.717 -10.994 -22.676 1.00 43.38 81 LEU A CA 1
ATOM 629 C C . LEU A 1 81 ? 9.852 -10.002 -21.508 1.00 43.38 81 LEU A C 1
ATOM 631 O O . LEU A 1 81 ? 9.776 -10.420 -20.354 1.00 43.38 81 LEU A O 1
ATOM 635 N N . TYR A 1 82 ? 10.010 -8.694 -21.754 1.00 44.59 82 TYR A N 1
ATOM 636 C CA . TYR A 1 82 ? 9.935 -7.704 -20.661 1.00 44.59 82 TYR A CA 1
ATOM 637 C C . TYR A 1 82 ? 8.582 -7.780 -19.922 1.00 44.59 82 TYR A C 1
ATOM 639 O O . TYR A 1 82 ? 8.470 -7.337 -18.780 1.00 44.59 82 TYR A O 1
ATOM 647 N N . ALA A 1 83 ? 7.573 -8.398 -20.548 1.00 46.34 83 ALA A N 1
ATOM 648 C CA . ALA A 1 83 ? 6.293 -8.723 -19.939 1.00 46.34 83 ALA A CA 1
ATOM 649 C C . ALA A 1 83 ? 6.405 -9.673 -18.730 1.00 46.34 83 ALA A C 1
ATOM 651 O O . ALA A 1 83 ? 5.636 -9.498 -17.794 1.00 46.34 83 ALA A O 1
ATOM 652 N N . THR A 1 84 ? 7.354 -10.619 -18.691 1.00 54.50 84 THR A N 1
ATOM 653 C CA . THR A 1 84 ? 7.485 -11.547 -17.549 1.00 54.50 84 THR A CA 1
ATOM 654 C C . THR A 1 84 ? 8.107 -10.865 -16.330 1.00 54.50 84 THR A C 1
ATOM 656 O O . THR A 1 84 ? 7.647 -11.095 -15.221 1.00 54.50 84 THR A O 1
ATOM 659 N N . ILE A 1 85 ? 9.076 -9.959 -16.521 1.00 54.88 85 ILE A N 1
ATOM 660 C CA . ILE A 1 85 ? 9.697 -9.190 -15.420 1.00 54.88 85 ILE A CA 1
ATOM 661 C C . ILE A 1 85 ? 8.677 -8.265 -14.759 1.00 54.88 85 ILE A C 1
ATOM 663 O O . ILE A 1 85 ? 8.602 -8.179 -13.537 1.00 54.88 85 ILE A O 1
ATOM 667 N N . LEU A 1 86 ? 7.879 -7.563 -15.569 1.00 56.75 86 LEU A N 1
ATOM 668 C CA . LEU A 1 86 ? 6.807 -6.730 -15.033 1.00 56.75 86 LEU A CA 1
ATOM 669 C C . LEU A 1 86 ? 5.697 -7.588 -14.425 1.00 56.75 86 LEU A C 1
ATOM 671 O O . L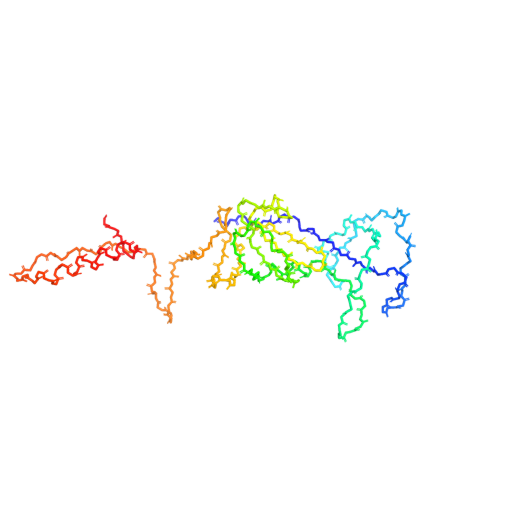EU A 1 86 ? 5.155 -7.203 -13.402 1.00 56.75 86 LEU A O 1
ATOM 675 N N . ALA A 1 87 ? 5.369 -8.744 -15.003 1.00 60.03 87 ALA A N 1
ATOM 676 C CA . ALA A 1 87 ? 4.389 -9.648 -14.411 1.00 60.03 87 ALA A CA 1
ATOM 677 C C . ALA A 1 87 ? 4.834 -10.150 -13.027 1.00 60.03 87 ALA A C 1
ATOM 679 O O . ALA A 1 87 ? 4.031 -10.107 -12.102 1.00 60.03 87 ALA A O 1
ATOM 680 N N . ASP A 1 88 ? 6.099 -10.536 -12.857 1.00 56.44 88 ASP A N 1
ATOM 681 C CA . ASP A 1 88 ? 6.641 -10.994 -11.571 1.00 56.44 88 ASP A CA 1
ATOM 682 C C . ASP A 1 88 ? 6.552 -9.895 -10.498 1.00 56.44 88 ASP A C 1
ATOM 684 O O . ASP A 1 88 ? 6.034 -10.109 -9.404 1.00 56.44 88 ASP A O 1
ATOM 688 N N . ALA A 1 89 ? 6.908 -8.660 -10.867 1.00 59.59 89 ALA A N 1
ATOM 689 C CA . ALA A 1 89 ? 6.799 -7.507 -9.977 1.00 59.59 89 ALA A CA 1
ATOM 690 C C . ALA A 1 89 ? 5.354 -7.046 -9.701 1.00 59.59 89 ALA A C 1
ATOM 692 O O . ALA A 1 89 ? 5.137 -6.284 -8.762 1.00 59.59 89 ALA A O 1
ATOM 693 N N . LEU A 1 90 ? 4.367 -7.442 -10.516 1.00 70.38 90 LEU A N 1
ATOM 694 C CA . LEU A 1 90 ? 2.993 -6.923 -10.446 1.00 70.38 90 LEU A CA 1
ATOM 695 C C . LEU A 1 90 ? 1.954 -7.947 -9.968 1.00 70.38 90 LEU A C 1
ATOM 697 O O . LEU A 1 90 ? 0.892 -7.534 -9.505 1.00 70.38 90 LEU A O 1
ATOM 701 N N . ILE A 1 91 ? 2.221 -9.252 -10.078 1.00 69.94 91 ILE A N 1
ATOM 702 C CA . ILE A 1 91 ? 1.274 -10.309 -9.684 1.00 69.94 91 ILE A CA 1
ATOM 703 C C . ILE A 1 91 ? 1.226 -10.461 -8.158 1.00 69.94 91 ILE A C 1
ATOM 705 O O . ILE A 1 91 ? 0.142 -10.639 -7.605 1.00 69.94 91 ILE A O 1
ATOM 709 N N . GLN A 1 92 ? 2.370 -10.334 -7.480 1.00 69.50 92 GLN A N 1
ATOM 710 C CA . GLN A 1 92 ? 2.478 -10.276 -6.017 1.00 69.50 92 GLN A CA 1
ATOM 711 C C . GLN A 1 92 ? 3.638 -9.352 -5.617 1.00 69.50 92 GLN A C 1
ATOM 713 O O . GLN A 1 92 ? 4.693 -9.831 -5.203 1.00 69.50 92 GLN A O 1
ATOM 718 N N . PRO A 1 93 ? 3.483 -8.025 -5.771 1.00 78.19 93 PRO A N 1
ATOM 719 C CA . PRO A 1 93 ? 4.573 -7.098 -5.514 1.00 78.19 93 PRO A CA 1
ATOM 720 C C . PRO A 1 93 ? 5.052 -7.211 -4.064 1.00 78.19 93 PRO A C 1
ATOM 722 O O . PRO A 1 93 ? 4.289 -6.966 -3.127 1.00 78.19 93 PRO A O 1
ATOM 725 N N . CYS A 1 94 ? 6.326 -7.543 -3.885 1.00 87.88 94 CYS A N 1
ATOM 726 C CA . CYS A 1 94 ? 7.041 -7.353 -2.632 1.00 87.88 94 CYS A CA 1
ATOM 727 C C . CYS A 1 94 ? 7.978 -6.164 -2.823 1.00 87.88 94 CYS A C 1
ATOM 729 O O . CYS A 1 94 ? 8.826 -6.176 -3.716 1.00 87.88 94 CYS A O 1
ATOM 731 N N . VAL A 1 95 ? 7.796 -5.126 -2.017 1.00 93.94 95 VAL A N 1
ATOM 732 C CA . VAL A 1 95 ? 8.637 -3.934 -2.037 1.00 93.94 95 VAL A CA 1
ATOM 733 C C . VAL A 1 95 ? 9.506 -3.901 -0.794 1.00 93.94 95 VAL A C 1
ATOM 735 O O . VAL A 1 95 ? 9.081 -4.295 0.289 1.00 93.94 95 VAL A O 1
ATOM 738 N N . GLU A 1 96 ? 10.728 -3.422 -0.956 1.00 95.62 96 GLU A N 1
ATOM 739 C CA . GLU A 1 96 ? 11.694 -3.265 0.125 1.00 95.62 96 GLU A CA 1
ATOM 740 C C . GLU A 1 96 ? 11.209 -2.224 1.136 1.00 95.62 96 GLU A C 1
ATOM 742 O O . GLU A 1 96 ? 11.297 -2.444 2.338 1.00 95.62 96 GLU A O 1
ATOM 747 N N . ALA A 1 97 ? 10.669 -1.110 0.631 1.00 95.31 97 ALA A N 1
ATOM 748 C CA . ALA A 1 97 ? 10.120 -0.018 1.425 1.00 95.31 97 ALA A CA 1
ATOM 749 C C . ALA A 1 97 ? 9.099 0.798 0.618 1.00 95.31 97 ALA A C 1
ATOM 751 O O . ALA A 1 97 ? 9.110 0.806 -0.625 1.00 95.31 97 ALA A O 1
ATOM 752 N N . ALA A 1 98 ? 8.246 1.538 1.328 1.00 95.06 98 ALA A N 1
ATOM 753 C CA . ALA A 1 98 ? 7.300 2.479 0.741 1.00 95.06 98 ALA A CA 1
ATOM 754 C C . ALA A 1 98 ? 7.610 3.939 1.099 1.00 95.06 98 ALA A C 1
ATOM 756 O O . ALA A 1 98 ? 8.186 4.245 2.135 1.00 95.06 98 ALA A O 1
ATOM 757 N N . GLY A 1 99 ? 7.240 4.867 0.212 1.00 94.81 99 GLY A N 1
ATOM 758 C CA . GLY A 1 99 ? 7.424 6.303 0.445 1.00 94.81 99 GLY A CA 1
ATOM 759 C C . GLY A 1 99 ? 8.847 6.823 0.209 1.00 94.81 99 GLY A C 1
ATOM 760 O O . GLY A 1 99 ? 9.135 7.984 0.507 1.00 94.81 99 GLY A O 1
ATOM 761 N N . VAL A 1 100 ? 9.737 6.012 -0.364 1.00 96.25 100 VAL A N 1
ATOM 762 C CA . VAL A 1 100 ? 11.139 6.386 -0.594 1.00 96.25 100 VAL A CA 1
ATOM 763 C C . VAL A 1 100 ? 11.229 7.392 -1.742 1.00 96.25 100 VAL A C 1
ATOM 765 O O . VAL A 1 100 ? 10.716 7.156 -2.831 1.00 96.25 100 VAL A O 1
ATOM 768 N N . SER A 1 101 ? 11.871 8.538 -1.521 1.00 96.44 101 SER A N 1
ATOM 769 C CA . SER A 1 101 ? 11.946 9.610 -2.533 1.00 96.44 101 SER A CA 1
ATOM 770 C C . SER A 1 101 ? 13.305 9.715 -3.232 1.00 96.44 101 SER A C 1
ATOM 772 O O . SER A 1 101 ? 13.408 10.332 -4.290 1.00 96.44 101 SER A O 1
ATOM 774 N N . VAL A 1 102 ? 14.345 9.094 -2.675 1.00 96.88 102 VAL A N 1
ATOM 775 C CA . VAL A 1 102 ? 15.687 9.055 -3.265 1.00 96.88 102 VAL A CA 1
ATOM 776 C C . VAL A 1 102 ? 15.974 7.618 -3.705 1.00 96.88 102 VAL A C 1
ATOM 778 O O . VAL A 1 102 ? 15.872 6.724 -2.864 1.00 96.88 102 VAL A O 1
ATOM 781 N N . PRO A 1 103 ? 16.327 7.371 -4.980 1.00 96.50 103 PRO A N 1
ATOM 782 C CA . PRO A 1 103 ? 16.698 6.036 -5.428 1.00 96.50 103 PRO A CA 1
ATOM 783 C C . PRO A 1 103 ? 17.870 5.482 -4.597 1.00 96.50 103 PRO A C 1
ATOM 785 O O . PRO A 1 103 ? 18.841 6.215 -4.385 1.00 96.50 103 PRO A O 1
ATOM 788 N N . PRO A 1 104 ? 17.832 4.209 -4.167 1.00 96.12 104 PRO A N 1
ATOM 789 C CA . PRO A 1 104 ? 18.999 3.537 -3.602 1.00 96.12 104 PRO A CA 1
ATOM 790 C C . PRO A 1 104 ? 20.197 3.616 -4.554 1.00 96.12 104 PRO A C 1
ATOM 792 O O . PRO A 1 104 ? 20.020 3.545 -5.772 1.00 96.12 104 PRO A O 1
ATOM 795 N N . ALA A 1 105 ? 21.405 3.761 -4.001 1.00 93.62 10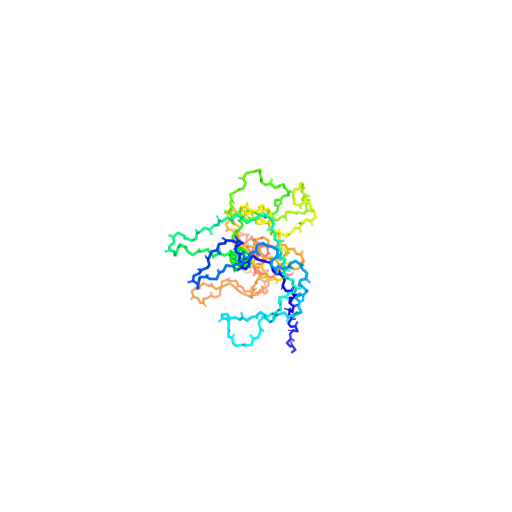5 ALA A N 1
ATOM 796 C CA . ALA A 1 105 ? 22.627 3.909 -4.794 1.00 93.62 105 ALA A CA 1
ATOM 797 C C . ALA A 1 105 ? 23.016 2.612 -5.526 1.00 93.62 105 ALA A C 1
ATOM 799 O O . ALA A 1 105 ? 23.323 2.663 -6.713 1.00 93.62 105 ALA A O 1
ATOM 800 N N . ASP A 1 106 ? 22.916 1.465 -4.840 1.00 92.38 106 ASP A N 1
ATOM 801 C CA . ASP A 1 106 ? 23.348 0.152 -5.345 1.00 92.38 106 ASP A CA 1
ATOM 802 C C . ASP A 1 106 ? 22.253 -0.930 -5.203 1.00 92.38 106 ASP A C 1
ATOM 804 O O . ASP A 1 106 ? 22.415 -1.896 -4.454 1.00 92.38 106 ASP A O 1
ATOM 808 N N . PRO A 1 107 ? 21.098 -0.784 -5.877 1.00 92.75 107 PRO A N 1
ATOM 809 C CA . PRO A 1 107 ? 20.034 -1.782 -5.829 1.00 92.75 107 PRO A CA 1
ATOM 810 C C . PRO A 1 107 ? 20.429 -3.082 -6.558 1.00 92.75 107 PRO A C 1
ATOM 812 O O . PRO A 1 107 ? 21.079 -3.070 -7.608 1.00 92.75 107 PRO A O 1
ATOM 815 N N . ALA A 1 108 ? 19.986 -4.224 -6.034 1.00 85.62 108 ALA A N 1
ATOM 816 C CA . ALA A 1 108 ? 20.122 -5.529 -6.678 1.00 85.62 108 ALA A CA 1
ATOM 817 C C . ALA A 1 108 ? 18.950 -5.793 -7.644 1.00 85.62 108 ALA A C 1
ATOM 819 O O . ALA A 1 108 ? 17.825 -5.351 -7.390 1.00 85.62 108 ALA A O 1
ATOM 820 N N . PRO A 1 109 ? 19.169 -6.463 -8.795 1.00 83.00 109 PRO A N 1
ATOM 821 C CA . PRO A 1 109 ? 18.079 -6.777 -9.716 1.00 83.00 109 PRO A CA 1
ATOM 822 C C . PRO A 1 109 ? 16.951 -7.550 -9.022 1.00 83.00 109 PRO A C 1
ATOM 824 O O . PRO A 1 109 ? 17.215 -8.498 -8.289 1.00 83.00 109 PRO A O 1
ATOM 827 N N . GLY A 1 110 ? 15.704 -7.152 -9.279 1.00 80.69 110 GLY A N 1
ATOM 828 C CA . GLY A 1 110 ? 14.509 -7.721 -8.648 1.00 80.69 110 GLY A CA 1
ATOM 829 C C . GLY A 1 110 ? 13.992 -6.916 -7.454 1.00 80.69 110 GLY A C 1
ATOM 830 O O . GLY A 1 110 ? 12.826 -7.060 -7.100 1.00 80.69 110 GLY A O 1
ATOM 831 N N . GLN A 1 111 ? 14.798 -6.022 -6.877 1.00 89.44 111 GLN A N 1
ATOM 832 C CA . GLN A 1 111 ? 14.336 -5.173 -5.780 1.00 89.44 111 GLN A CA 1
ATOM 833 C C . GLN A 1 111 ? 13.355 -4.103 -6.263 1.00 89.44 111 GLN A C 1
ATOM 835 O O . GLN A 1 111 ? 13.536 -3.501 -7.330 1.00 89.44 111 GLN A O 1
ATOM 840 N N . CYS A 1 112 ? 12.323 -3.852 -5.459 1.00 92.75 112 CYS A N 1
ATOM 841 C CA . CYS A 1 112 ? 11.240 -2.938 -5.791 1.00 92.75 112 CYS A CA 1
ATOM 842 C C . CYS A 1 112 ? 10.921 -1.980 -4.636 1.00 92.75 112 CYS A C 1
ATOM 844 O O . CYS A 1 112 ? 11.056 -2.340 -3.474 1.00 92.75 112 CYS A O 1
ATOM 846 N N . TRP A 1 113 ? 10.467 -0.767 -4.947 1.00 96.19 113 TRP A N 1
ATOM 847 C CA . TRP A 1 113 ? 10.072 0.258 -3.976 1.00 96.19 113 TRP A CA 1
ATOM 848 C C . TRP A 1 113 ? 8.777 0.938 -4.400 1.00 96.19 113 TRP A C 1
ATOM 850 O O . TRP A 1 113 ? 8.501 1.056 -5.595 1.00 96.19 113 TRP A O 1
ATOM 860 N N . ILE A 1 114 ? 8.020 1.464 -3.436 1.00 96.38 114 ILE A N 1
ATOM 861 C CA . ILE A 1 114 ? 6.993 2.473 -3.725 1.00 96.38 114 ILE A CA 1
ATOM 862 C C . ILE A 1 114 ? 7.630 3.853 -3.588 1.00 96.38 114 ILE A C 1
ATOM 864 O O . ILE A 1 114 ? 8.089 4.239 -2.510 1.00 96.38 114 ILE A O 1
ATOM 868 N N . VAL A 1 115 ? 7.627 4.606 -4.683 1.00 97.81 115 VAL A N 1
ATOM 869 C CA . VAL A 1 115 ? 8.196 5.950 -4.754 1.00 97.81 115 VAL A CA 1
ATOM 870 C C . VAL A 1 115 ? 7.357 6.926 -3.924 1.00 97.81 115 VAL A C 1
ATOM 872 O O . VAL A 1 115 ? 6.132 6.968 -4.032 1.00 97.81 115 VAL A O 1
ATOM 875 N N . GLY A 1 116 ? 8.024 7.737 -3.108 1.00 96.94 116 GLY A N 1
ATOM 876 C CA . GLY A 1 116 ? 7.421 8.770 -2.272 1.00 96.94 116 GLY A CA 1
ATOM 877 C C . GLY A 1 116 ? 6.857 9.957 -3.051 1.00 96.94 116 GLY A C 1
ATOM 878 O O . GLY A 1 116 ? 6.867 10.000 -4.281 1.00 96.94 116 GLY A O 1
ATOM 879 N N . SER A 1 117 ? 6.340 10.940 -2.316 1.00 96.31 117 SER A N 1
ATOM 880 C CA . SER A 1 117 ? 5.652 12.106 -2.886 1.00 96.31 117 SER A CA 1
ATOM 881 C C . SER A 1 117 ? 6.581 13.109 -3.577 1.00 96.31 117 SER A C 1
ATOM 883 O O . SER A 1 117 ? 6.126 13.826 -4.466 1.00 96.31 117 SER A O 1
ATOM 885 N N . SER A 1 118 ? 7.870 13.134 -3.223 1.00 97.00 118 SER A N 1
ATOM 886 C CA . SER A 1 118 ? 8.832 14.143 -3.695 1.00 97.00 118 SER A CA 1
ATOM 887 C C . SER A 1 118 ? 10.083 13.512 -4.321 1.00 97.00 118 SER A C 1
ATOM 889 O O . SER A 1 118 ? 11.187 13.705 -3.809 1.00 97.00 118 SER A O 1
ATOM 891 N N . PRO A 1 119 ? 9.951 12.728 -5.406 1.00 97.62 119 PRO A N 1
ATOM 892 C CA . PRO A 1 119 ? 11.058 11.934 -5.911 1.00 97.62 119 PRO A CA 1
ATOM 893 C C . PRO A 1 119 ? 12.153 12.753 -6.604 1.00 97.62 119 PRO A C 1
ATOM 895 O O . PRO A 1 119 ? 11.879 13.707 -7.339 1.00 97.62 119 PRO A O 1
ATOM 898 N N . SER A 1 120 ? 13.399 12.312 -6.444 1.00 97.50 120 SER A N 1
ATOM 899 C CA . SER A 1 120 ? 14.592 12.944 -7.014 1.00 97.50 120 SER A CA 1
ATOM 900 C C . SER A 1 120 ? 15.386 12.007 -7.934 1.00 97.50 120 SER A C 1
ATOM 902 O O . SER A 1 120 ? 15.135 10.801 -8.018 1.00 97.50 120 SER A O 1
ATOM 904 N N . GLY A 1 121 ? 16.353 12.574 -8.664 1.00 95.88 121 GLY A N 1
ATOM 905 C CA . GLY A 1 121 ? 17.260 11.821 -9.531 1.00 95.88 121 GLY A CA 1
ATOM 906 C C . GLY A 1 121 ? 16.520 10.996 -10.585 1.00 95.88 121 GLY A C 1
ATOM 907 O O . GLY A 1 121 ? 15.627 11.490 -11.271 1.00 95.88 121 GLY A O 1
ATOM 908 N N . ALA A 1 122 ? 16.872 9.713 -10.698 1.00 94.44 122 ALA A N 1
ATOM 909 C CA . ALA A 1 122 ? 16.254 8.800 -11.661 1.00 94.44 122 ALA A CA 1
ATOM 910 C C . ALA A 1 122 ? 14.748 8.563 -11.424 1.00 94.44 122 ALA A C 1
ATOM 912 O O . ALA A 1 122 ? 14.071 8.042 -12.310 1.00 94.44 122 ALA A O 1
ATOM 913 N N . TRP A 1 123 ? 14.218 8.917 -10.247 1.00 97.75 123 TRP A N 1
ATOM 914 C CA . TRP A 1 123 ? 12.805 8.742 -9.896 1.00 97.75 123 TRP A CA 1
ATOM 915 C C . TRP A 1 123 ? 11.963 10.007 -10.130 1.00 97.75 123 TRP A C 1
ATOM 917 O O . TRP A 1 123 ? 10.742 9.969 -9.956 1.00 97.75 123 TRP A O 1
ATOM 927 N N . SER A 1 124 ? 12.562 11.132 -10.538 1.00 97.31 124 SER A N 1
ATOM 928 C CA . SER A 1 124 ? 11.831 12.387 -10.749 1.00 97.31 124 SER A CA 1
ATOM 929 C C . SER A 1 124 ? 10.631 12.224 -11.695 1.00 97.31 124 SER A C 1
ATOM 931 O O . SER A 1 124 ? 10.716 11.616 -12.762 1.00 97.31 124 SER A O 1
ATOM 933 N N . GLY A 1 125 ? 9.478 12.759 -11.276 1.00 95.38 125 GLY A N 1
ATOM 934 C CA . GLY A 1 125 ? 8.205 12.630 -11.997 1.00 95.38 125 GLY A CA 1
ATOM 935 C C . GLY A 1 125 ? 7.497 11.275 -11.843 1.00 95.38 125 GLY A C 1
ATOM 936 O O . GLY A 1 125 ? 6.522 11.026 -12.550 1.00 95.38 125 GLY A O 1
ATOM 937 N N . LYS A 1 126 ? 7.962 10.392 -10.947 1.00 97.25 126 LYS A N 1
ATOM 938 C CA . LYS A 1 126 ? 7.387 9.052 -10.704 1.00 97.25 126 LYS A CA 1
ATOM 939 C C . LYS A 1 126 ? 6.769 8.895 -9.312 1.00 97.25 126 LYS A C 1
ATOM 941 O O . LYS A 1 126 ? 6.781 7.800 -8.763 1.00 97.25 126 LYS A O 1
ATOM 946 N N . ALA A 1 127 ? 6.233 9.973 -8.741 1.00 96.81 127 ALA A N 1
ATOM 947 C CA . ALA A 1 127 ? 5.642 9.948 -7.403 1.00 96.81 127 ALA A CA 1
ATOM 948 C C . ALA A 1 127 ? 4.541 8.878 -7.296 1.00 96.81 127 ALA A C 1
ATOM 950 O O . ALA A 1 127 ? 3.689 8.767 -8.180 1.00 96.81 127 ALA A O 1
ATOM 951 N N . GLY A 1 128 ? 4.579 8.072 -6.233 1.00 95.44 128 GLY A N 1
ATOM 952 C CA . GLY A 1 128 ? 3.625 6.987 -5.988 1.00 95.44 128 GLY A CA 1
ATOM 953 C C . GLY A 1 128 ? 3.756 5.765 -6.905 1.00 95.44 128 GLY A C 1
ATOM 954 O O . GLY A 1 128 ? 3.010 4.805 -6.723 1.00 95.44 128 GLY A O 1
ATOM 955 N N . ALA A 1 129 ? 4.665 5.763 -7.884 1.00 94.94 129 ALA A N 1
ATOM 956 C CA . ALA A 1 129 ? 4.886 4.607 -8.749 1.00 94.94 129 ALA A CA 1
ATOM 957 C C . ALA A 1 129 ? 5.589 3.467 -8.000 1.00 94.94 129 ALA A C 1
ATOM 959 O O . ALA A 1 129 ? 6.328 3.698 -7.045 1.00 94.94 129 ALA A O 1
ATOM 960 N N . LEU A 1 130 ? 5.420 2.240 -8.485 1.00 94.31 130 LEU A N 1
ATOM 961 C CA . LEU A 1 130 ? 6.355 1.162 -8.180 1.00 94.31 130 LEU A CA 1
ATOM 962 C C . LEU A 1 130 ? 7.621 1.365 -9.009 1.00 94.31 130 LEU A C 1
ATOM 964 O O . LEU A 1 130 ? 7.525 1.580 -10.218 1.00 94.31 130 LEU A O 1
ATOM 968 N N . ALA A 1 131 ? 8.783 1.286 -8.373 1.00 94.94 131 ALA A N 1
ATOM 969 C CA . ALA A 1 131 ? 10.097 1.357 -8.996 1.00 94.94 131 ALA A CA 1
ATOM 970 C C . ALA A 1 131 ? 10.809 0.015 -8.816 1.00 94.94 131 ALA A C 1
ATOM 972 O O . ALA A 1 131 ? 11.165 -0.348 -7.703 1.00 94.94 131 ALA A O 1
ATOM 973 N N . LEU A 1 132 ? 11.008 -0.723 -9.903 1.00 89.38 132 LEU A N 1
ATOM 974 C CA . LEU A 1 132 ? 11.725 -1.996 -9.944 1.00 89.38 132 LEU A CA 1
ATOM 975 C C . LEU A 1 132 ? 13.124 -1.773 -10.518 1.00 89.38 132 LEU A C 1
ATOM 977 O O . LEU A 1 132 ? 13.267 -1.186 -11.597 1.00 89.38 132 LEU A O 1
ATOM 981 N N . TRP A 1 133 ? 14.148 -2.282 -9.843 1.00 86.94 133 TRP A N 1
ATOM 982 C CA . TRP A 1 133 ? 15.488 -2.336 -10.405 1.00 86.94 133 TRP A CA 1
ATOM 983 C C . TRP A 1 133 ? 15.702 -3.621 -11.206 1.00 86.94 133 TRP A C 1
ATOM 985 O O . TRP A 1 133 ? 15.391 -4.724 -10.761 1.00 86.94 133 TRP A O 1
ATOM 995 N N . THR A 1 134 ? 16.256 -3.484 -12.408 1.00 82.06 134 THR A N 1
ATOM 996 C CA . THR A 1 134 ? 16.607 -4.606 -13.288 1.00 82.06 134 THR A CA 1
ATOM 997 C C . THR A 1 134 ? 18.053 -4.465 -13.748 1.00 82.06 134 THR A C 1
ATOM 999 O O . THR A 1 134 ? 18.645 -3.393 -13.636 1.00 82.06 134 THR A O 1
ATOM 1002 N N . SER A 1 135 ? 18.614 -5.502 -14.373 1.00 76.00 135 SER A N 1
ATOM 1003 C CA . SER A 1 135 ? 19.933 -5.401 -15.016 1.00 76.00 135 SER A CA 1
ATOM 1004 C C . SER A 1 135 ? 19.999 -4.344 -16.134 1.00 76.00 135 SER A C 1
ATOM 1006 O O . SER A 1 135 ? 21.091 -3.965 -16.543 1.00 76.00 135 SER A O 1
ATOM 1008 N N . GLY A 1 136 ? 18.846 -3.885 -16.643 1.00 75.12 136 GLY A N 1
ATOM 1009 C CA . GLY A 1 136 ? 18.712 -2.802 -17.625 1.00 75.12 136 GLY A CA 1
ATOM 1010 C C . GLY A 1 136 ? 18.257 -1.467 -17.019 1.00 75.12 136 GLY A C 1
ATOM 1011 O O . GLY A 1 136 ? 17.707 -0.629 -17.743 1.00 75.12 136 GLY A O 1
ATOM 1012 N N . GLY A 1 137 ? 18.417 -1.292 -15.704 1.00 83.06 137 GLY A N 1
ATOM 1013 C CA . GLY A 1 137 ? 18.069 -0.083 -14.959 1.00 83.06 137 GLY A CA 1
ATOM 1014 C C . GLY A 1 137 ? 16.639 -0.063 -14.410 1.00 83.06 137 GLY A C 1
ATOM 1015 O O . GLY A 1 137 ? 15.951 -1.089 -14.358 1.00 83.06 137 GLY A O 1
ATOM 1016 N N . TRP A 1 138 ? 16.190 1.128 -14.003 1.00 87.75 138 TRP A N 1
ATOM 1017 C CA . TRP A 1 138 ? 14.881 1.352 -13.386 1.00 87.75 138 TRP A CA 1
ATOM 1018 C C . TRP A 1 138 ? 13.715 1.089 -14.343 1.00 87.75 138 TRP A C 1
ATOM 1020 O O . TRP A 1 138 ? 13.712 1.515 -15.504 1.00 87.75 138 TRP A O 1
ATOM 1030 N N . ARG A 1 139 ? 12.680 0.427 -13.832 1.00 86.38 139 ARG A N 1
ATOM 1031 C CA . ARG A 1 139 ? 11.373 0.264 -14.471 1.00 86.38 139 ARG A CA 1
ATOM 1032 C C . ARG A 1 139 ? 10.304 0.787 -13.529 1.00 86.38 139 ARG A C 1
ATOM 1034 O O . ARG A 1 139 ? 10.363 0.533 -12.334 1.00 86.38 139 ARG A O 1
ATOM 1041 N N . PHE A 1 140 ? 9.341 1.519 -14.077 1.00 85.12 140 PHE A N 1
ATOM 1042 C CA . PHE A 1 140 ? 8.287 2.143 -13.288 1.00 85.12 140 PHE A CA 1
ATOM 1043 C C . PHE A 1 140 ? 6.919 1.658 -13.732 1.00 85.12 140 PHE A C 1
ATOM 1045 O O . PHE A 1 140 ? 6.642 1.606 -14.932 1.00 85.12 140 PHE A O 1
ATOM 1052 N N . ALA A 1 141 ? 6.054 1.379 -12.766 1.00 86.50 141 ALA A N 1
ATOM 1053 C CA . ALA A 1 141 ? 4.652 1.077 -13.002 1.00 86.50 141 ALA A CA 1
ATOM 1054 C C . ALA A 1 141 ? 3.780 2.021 -12.171 1.00 86.50 141 ALA A C 1
ATOM 1056 O O . ALA A 1 141 ? 3.962 2.153 -10.962 1.00 86.50 141 ALA A O 1
ATOM 1057 N N . ALA A 1 142 ? 2.834 2.692 -12.828 1.00 90.12 142 ALA A N 1
ATOM 1058 C CA . ALA A 1 142 ? 1.829 3.476 -12.124 1.00 90.12 142 ALA A CA 1
ATOM 1059 C C . ALA A 1 142 ? 0.869 2.528 -11.381 1.00 90.12 142 ALA A C 1
ATOM 1061 O O . ALA A 1 142 ? 0.442 1.529 -11.975 1.00 90.12 142 ALA A O 1
ATOM 1062 N N . PRO A 1 143 ? 0.516 2.822 -10.119 1.00 91.44 143 PRO A N 1
ATOM 1063 C CA . PRO A 1 143 ? -0.424 2.001 -9.377 1.00 91.44 143 PRO A CA 1
ATOM 1064 C C . PRO A 1 143 ? -1.832 2.104 -9.966 1.00 91.44 143 PRO A C 1
ATOM 1066 O O . PRO A 1 143 ? -2.187 3.072 -10.643 1.00 91.44 143 PRO A O 1
ATOM 1069 N N . ARG A 1 144 ? -2.648 1.085 -9.699 1.00 89.31 144 ARG A N 1
ATOM 1070 C CA . ARG A 1 144 ? -4.068 1.042 -10.069 1.00 89.31 144 ARG A CA 1
ATOM 1071 C C . ARG A 1 144 ? -4.907 0.831 -8.820 1.00 89.31 144 ARG A C 1
ATOM 1073 O O . ARG A 1 144 ? -4.437 0.215 -7.867 1.00 89.31 144 ARG A O 1
ATOM 1080 N N . GLU A 1 145 ? -6.141 1.325 -8.832 1.00 91.19 145 GLU A N 1
ATOM 1081 C CA . GLU A 1 145 ? -7.081 1.123 -7.724 1.00 91.19 145 GLU A CA 1
ATOM 1082 C C . GLU A 1 145 ? -7.182 -0.366 -7.365 1.00 91.19 145 GLU A C 1
ATOM 1084 O O . GLU A 1 145 ? -7.351 -1.222 -8.236 1.00 91.19 145 GLU A O 1
ATOM 1089 N N . GLY A 1 146 ? -7.041 -0.671 -6.076 1.00 88.12 146 GLY A N 1
ATOM 1090 C CA . GLY A 1 146 ? -7.087 -2.029 -5.546 1.00 88.12 146 GLY A CA 1
ATOM 1091 C C . GLY A 1 146 ? -5.788 -2.829 -5.667 1.00 88.12 146 GLY A C 1
ATOM 1092 O O . GLY A 1 146 ? -5.749 -3.960 -5.180 1.00 88.12 146 GLY A O 1
ATOM 1093 N N . MET A 1 147 ? -4.734 -2.264 -6.263 1.00 91.00 147 MET A N 1
ATOM 1094 C CA . MET A 1 147 ? -3.402 -2.864 -6.255 1.00 91.00 147 MET A CA 1
ATOM 1095 C C . MET A 1 147 ? -2.896 -3.018 -4.821 1.00 91.00 147 MET A C 1
ATOM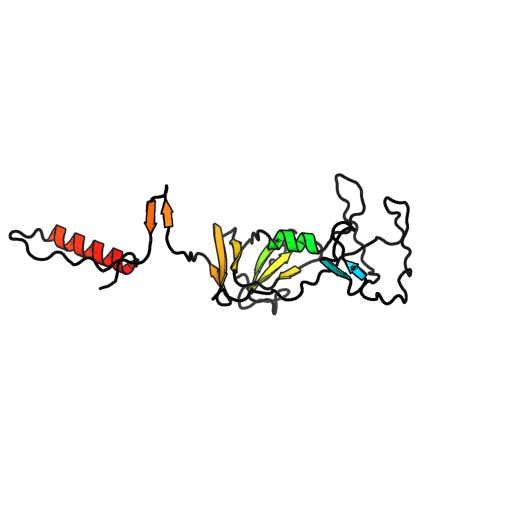 1097 O O . MET A 1 147 ? -3.035 -2.101 -4.013 1.00 91.00 147 MET A O 1
ATOM 1101 N N . SER A 1 148 ? -2.278 -4.155 -4.517 1.00 91.81 148 SER A N 1
ATOM 1102 C CA . SER A 1 148 ? -1.686 -4.424 -3.209 1.00 91.81 148 SER A CA 1
ATOM 1103 C C . SER A 1 148 ? -0.237 -4.866 -3.347 1.00 91.81 148 SER A C 1
ATOM 1105 O O . SER A 1 148 ? 0.130 -5.470 -4.351 1.00 91.81 148 SER A O 1
ATOM 1107 N N . ALA A 1 149 ? 0.567 -4.549 -2.337 1.00 92.06 149 ALA A N 1
ATOM 1108 C CA . ALA A 1 149 ? 1.956 -4.970 -2.223 1.00 92.06 149 ALA A CA 1
ATOM 1109 C C . ALA A 1 149 ? 2.267 -5.341 -0.767 1.00 92.06 149 ALA A C 1
ATOM 1111 O O . ALA A 1 149 ? 1.649 -4.805 0.155 1.00 92.06 149 ALA A O 1
ATOM 1112 N N . TRP A 1 150 ? 3.222 -6.241 -0.560 1.00 93.12 150 TRP A N 1
ATOM 1113 C CA . TRP A 1 150 ? 3.832 -6.469 0.748 1.00 93.12 150 TRP A CA 1
ATOM 1114 C C . TRP A 1 150 ? 5.032 -5.541 0.913 1.00 93.12 150 TRP A C 1
ATOM 1116 O O . TRP A 1 150 ? 5.864 -5.467 0.010 1.00 93.12 150 TRP A O 1
ATOM 1126 N N . ILE A 1 151 ? 5.127 -4.848 2.044 1.00 95.06 151 ILE A N 1
ATOM 1127 C CA . ILE A 1 151 ? 6.272 -4.007 2.389 1.00 95.06 151 ILE A CA 1
ATOM 1128 C C . ILE A 1 151 ? 7.160 -4.779 3.370 1.00 95.06 151 ILE A C 1
ATOM 1130 O O . ILE A 1 151 ? 6.725 -5.134 4.470 1.00 95.06 151 ILE A O 1
ATOM 1134 N N . ALA A 1 152 ? 8.386 -5.089 2.952 1.00 93.06 152 ALA A N 1
ATOM 1135 C CA . ALA A 1 152 ? 9.290 -5.966 3.687 1.00 93.06 152 ALA A CA 1
ATOM 1136 C C . ALA A 1 152 ? 9.801 -5.351 5.001 1.00 93.06 152 ALA A C 1
ATOM 1138 O O . ALA A 1 152 ? 9.852 -6.058 6.012 1.00 93.06 152 ALA A O 1
ATOM 1139 N N . ASP A 1 153 ? 10.147 -4.061 5.005 1.00 92.12 153 ASP A N 1
ATOM 1140 C CA . ASP A 1 153 ? 10.660 -3.349 6.183 1.00 92.12 153 ASP A CA 1
ATOM 1141 C C . ASP A 1 153 ? 9.611 -3.205 7.301 1.00 92.12 153 ASP A C 1
ATOM 1143 O O . ASP A 1 153 ? 9.897 -3.479 8.469 1.00 92.12 153 ASP A O 1
ATOM 1147 N N . GLU A 1 154 ? 8.378 -2.859 6.939 1.00 91.06 154 GLU A N 1
ATOM 1148 C CA . GLU A 1 154 ? 7.258 -2.658 7.858 1.00 91.06 154 GLU A CA 1
ATOM 1149 C C . GLU A 1 154 ? 6.529 -3.964 8.206 1.00 91.06 154 GLU A C 1
ATOM 1151 O O . GLU A 1 154 ? 5.809 -4.025 9.202 1.00 91.06 154 GLU A O 1
ATOM 1156 N N . ARG A 1 155 ? 6.724 -5.027 7.412 1.00 91.69 155 ARG A N 1
ATOM 1157 C CA . ARG A 1 155 ? 5.981 -6.298 7.493 1.00 91.69 155 ARG A CA 1
ATOM 1158 C C . ARG A 1 155 ? 4.465 -6.099 7.426 1.00 91.69 155 ARG A C 1
ATOM 1160 O O . ARG A 1 155 ? 3.704 -6.691 8.194 1.00 91.69 155 ARG A O 1
ATOM 1167 N N . MET A 1 156 ? 4.030 -5.249 6.501 1.00 92.06 156 MET A N 1
ATOM 1168 C CA . MET A 1 156 ? 2.624 -4.905 6.310 1.00 92.06 156 MET A CA 1
ATOM 1169 C C . MET A 1 156 ? 2.221 -4.997 4.844 1.00 92.06 156 MET A C 1
ATOM 1171 O O . MET A 1 156 ? 3.026 -4.817 3.934 1.00 92.06 156 MET A O 1
ATOM 1175 N N . THR A 1 157 ? 0.932 -5.238 4.611 1.00 91.38 157 THR A N 1
ATOM 1176 C CA . THR A 1 157 ? 0.346 -5.040 3.283 1.00 91.38 157 THR A CA 1
ATOM 1177 C C . THR A 1 157 ? -0.025 -3.574 3.106 1.00 91.38 157 THR A C 1
ATOM 1179 O O . THR A 1 157 ? -0.588 -2.945 4.003 1.00 91.38 157 THR A O 1
ATOM 1182 N N . VAL A 1 158 ? 0.238 -3.051 1.917 1.00 93.81 158 VAL A N 1
ATOM 1183 C CA . VAL A 1 158 ? -0.222 -1.742 1.465 1.00 93.81 158 VAL A CA 1
ATOM 1184 C C . VAL A 1 158 ? -1.193 -1.918 0.309 1.00 93.81 158 VAL A C 1
ATOM 1186 O O . VAL A 1 158 ? -1.050 -2.830 -0.509 1.00 93.81 158 VAL A O 1
ATOM 1189 N N . ARG A 1 159 ? -2.207 -1.055 0.236 1.00 93.94 159 ARG A N 1
ATOM 1190 C CA . ARG A 1 159 ? -3.200 -1.067 -0.843 1.00 93.94 159 ARG A CA 1
ATOM 1191 C C . ARG A 1 159 ? -3.328 0.312 -1.464 1.00 93.94 159 ARG A C 1
ATOM 1193 O O . ARG A 1 159 ? -3.495 1.293 -0.750 1.00 93.94 159 ARG A O 1
ATOM 1200 N N . TYR A 1 160 ? -3.274 0.396 -2.785 1.00 94.12 160 TYR A N 1
ATOM 1201 C CA . TYR A 1 160 ? -3.566 1.633 -3.491 1.00 94.12 160 TYR A CA 1
ATOM 1202 C C . TYR A 1 160 ? -5.079 1.845 -3.533 1.00 94.12 160 TYR A C 1
ATOM 1204 O O . TYR A 1 160 ? -5.806 1.044 -4.128 1.00 94.12 160 TYR A O 1
ATOM 1212 N N . SER A 1 161 ? -5.547 2.897 -2.863 1.00 94.38 161 SER A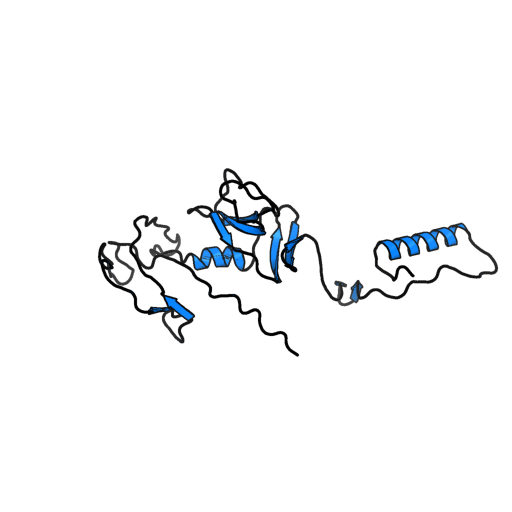 N 1
ATOM 1213 C CA . SER A 1 161 ? -6.952 3.284 -2.852 1.00 94.38 161 SER A CA 1
ATOM 1214 C C . SER A 1 161 ? -7.146 4.786 -2.666 1.00 94.38 161 SER A C 1
ATOM 1216 O O . SER A 1 161 ? -6.386 5.441 -1.945 1.00 94.38 161 SER A O 1
ATOM 1218 N N . GLY A 1 162 ? -8.157 5.341 -3.337 1.00 91.75 162 GLY A N 1
ATOM 1219 C CA . GLY A 1 162 ? -8.499 6.763 -3.226 1.00 91.75 162 GLY A CA 1
ATOM 1220 C C . GLY A 1 162 ? -7.398 7.691 -3.748 1.00 91.75 162 GLY A C 1
ATOM 1221 O O . GLY A 1 162 ? -7.226 8.794 -3.237 1.00 91.75 162 GLY A O 1
ATOM 1222 N N . GLY A 1 163 ? -6.619 7.230 -4.733 1.00 92.62 163 GLY A N 1
ATOM 1223 C CA . GLY A 1 163 ? -5.513 7.989 -5.325 1.00 92.62 163 GLY A CA 1
ATOM 1224 C C . GLY A 1 163 ? -4.184 7.919 -4.561 1.00 92.62 163 GLY A C 1
ATOM 1225 O O . GLY A 1 163 ? -3.231 8.591 -4.957 1.00 92.62 163 GLY A O 1
ATOM 1226 N N . GLY A 1 164 ? -4.076 7.100 -3.508 1.00 94.62 164 GLY A N 1
ATOM 1227 C CA . GLY A 1 164 ? -2.848 6.962 -2.722 1.00 94.62 164 GLY A CA 1
ATOM 1228 C C . GLY A 1 164 ? -2.629 5.566 -2.147 1.00 94.62 164 GLY A C 1
ATOM 1229 O O . GLY A 1 164 ? -3.544 4.751 -2.061 1.00 94.62 164 GLY A O 1
ATOM 1230 N N . TRP A 1 165 ? -1.396 5.288 -1.732 1.00 95.25 165 TRP A N 1
ATOM 1231 C CA . TRP A 1 165 ? -1.056 4.059 -1.018 1.00 95.25 165 TRP A CA 1
ATOM 1232 C C . TRP A 1 165 ? -1.486 4.155 0.450 1.00 95.25 165 TRP A C 1
ATOM 1234 O O . TRP A 1 165 ? -1.065 5.052 1.174 1.00 95.25 165 TRP A O 1
ATOM 1244 N N . GLN A 1 166 ? -2.335 3.225 0.878 1.00 94.94 166 GLN A N 1
ATOM 1245 C CA . GLN A 1 166 ? -2.851 3.105 2.237 1.00 94.94 166 GLN A CA 1
ATOM 1246 C C . GLN A 1 166 ? -2.033 2.048 2.983 1.00 94.94 166 GLN A C 1
ATOM 1248 O O . GLN A 1 166 ? -2.219 0.847 2.777 1.00 94.94 166 GLN A O 1
ATOM 1253 N N . ILE A 1 167 ? -1.093 2.502 3.809 1.00 91.56 167 ILE A N 1
ATOM 1254 C CA . ILE A 1 167 ? -0.197 1.645 4.595 1.00 91.56 167 ILE A CA 1
ATOM 1255 C C . ILE A 1 167 ? -0.878 1.267 5.911 1.00 91.56 167 ILE A C 1
ATOM 1257 O O . ILE A 1 167 ? -1.452 2.130 6.577 1.00 91.56 167 ILE A O 1
ATOM 1261 N N . GLY A 1 168 ? -0.847 -0.021 6.269 1.00 85.69 168 GLY A N 1
ATOM 1262 C CA . GLY A 1 168 ? -1.347 -0.514 7.560 1.00 85.69 168 GLY A CA 1
ATOM 1263 C C . GLY A 1 168 ? -2.855 -0.340 7.783 1.00 85.69 168 GLY A C 1
ATOM 1264 O O . GLY A 1 168 ? -3.347 -0.552 8.889 1.00 85.69 168 GLY A O 1
ATOM 1265 N N . ARG A 1 169 ? -3.612 0.052 6.751 1.00 89.06 169 ARG A N 1
ATOM 1266 C CA . ARG A 1 169 ? -5.066 0.219 6.829 1.00 89.06 169 ARG A CA 1
ATOM 1267 C C . ARG A 1 169 ? -5.765 -1.041 6.345 1.00 89.06 169 ARG A C 1
ATOM 1269 O O . ARG A 1 169 ? -5.635 -1.424 5.185 1.00 89.06 169 ARG A O 1
ATOM 1276 N N . LEU A 1 170 ? -6.563 -1.636 7.224 1.00 86.19 170 LEU A N 1
ATOM 1277 C CA . LEU A 1 170 ? -7.492 -2.706 6.880 1.00 86.19 170 LEU A CA 1
ATOM 1278 C C . LEU A 1 170 ? -8.881 -2.108 6.662 1.00 86.19 170 LEU A C 1
ATOM 1280 O O . LEU A 1 170 ? -9.378 -1.335 7.478 1.00 86.19 170 LEU A O 1
ATOM 1284 N N . THR A 1 171 ? -9.507 -2.447 5.542 1.00 85.50 171 THR A N 1
ATOM 1285 C CA . THR A 1 171 ? -10.890 -2.069 5.241 1.00 85.50 171 THR A CA 1
ATOM 1286 C C . THR A 1 171 ? -11.658 -3.340 4.933 1.00 85.50 171 THR A C 1
ATOM 1288 O O . THR A 1 171 ? -11.304 -4.077 4.016 1.00 85.50 171 THR A O 1
ATOM 1291 N N . GLY A 1 172 ? -12.692 -3.603 5.721 1.00 87.12 172 GLY A N 1
ATOM 1292 C CA . GLY A 1 172 ? -13.503 -4.807 5.628 1.00 87.12 172 GLY A CA 1
ATOM 1293 C C . GLY A 1 172 ? -14.801 -4.637 6.404 1.00 87.12 172 GLY A C 1
ATOM 1294 O O . GLY A 1 172 ? -15.000 -3.632 7.083 1.00 87.12 172 GLY A O 1
ATOM 1295 N N . THR A 1 173 ? -15.695 -5.610 6.276 1.00 90.19 173 THR A N 1
ATOM 1296 C CA . THR A 1 173 ? -16.988 -5.611 6.973 1.00 90.19 173 THR A CA 1
ATOM 1297 C C . THR A 1 173 ? -16.880 -6.144 8.398 1.00 90.19 173 THR A C 1
ATOM 1299 O O . THR A 1 173 ? -17.617 -5.690 9.270 1.00 90.19 173 THR A O 1
ATOM 1302 N N . ARG A 1 174 ? -15.975 -7.102 8.631 1.00 93.50 174 ARG A N 1
ATOM 1303 C CA . ARG A 1 174 ? -15.695 -7.705 9.936 1.00 93.50 174 ARG A CA 1
ATOM 1304 C C . ARG A 1 174 ? -14.345 -8.422 9.961 1.00 93.50 174 ARG A C 1
ATOM 1306 O O . ARG A 1 174 ? -13.785 -8.721 8.906 1.00 93.50 174 ARG A O 1
ATOM 1313 N N . ILE A 1 175 ? -13.856 -8.707 11.164 1.00 94.19 175 ILE A N 1
ATOM 1314 C CA . ILE A 1 175 ? -12.749 -9.625 11.449 1.00 94.19 175 ILE A CA 1
ATOM 1315 C C . ILE A 1 175 ? -13.329 -10.836 12.173 1.00 94.19 175 ILE A C 1
ATOM 1317 O O . ILE A 1 175 ? -14.055 -10.674 13.154 1.00 94.19 175 ILE A O 1
ATOM 1321 N N . GLU A 1 176 ? -12.988 -12.030 11.698 1.00 95.81 176 GLU A N 1
ATOM 1322 C CA . GLU A 1 176 ? -13.384 -13.303 12.298 1.00 95.81 176 GLU A CA 1
ATOM 1323 C C . GLU A 1 176 ? -12.159 -14.089 12.768 1.00 95.81 176 GLU A C 1
ATOM 1325 O O . GLU A 1 176 ? -11.108 -14.048 12.124 1.00 95.81 176 GLU A O 1
ATOM 1330 N N . ILE A 1 177 ? -12.309 -14.835 13.861 1.00 95.81 177 ILE A N 1
ATOM 1331 C CA . ILE A 1 177 ? -11.324 -15.799 14.360 1.00 95.81 177 ILE A CA 1
ATOM 1332 C C . ILE A 1 177 ? -12.067 -17.104 14.638 1.00 95.81 177 ILE A C 1
ATOM 1334 O O . ILE A 1 177 ? -13.070 -17.100 15.340 1.00 95.81 177 ILE A O 1
ATOM 1338 N N . GLU A 1 178 ? -11.603 -18.209 14.048 1.00 96.00 178 GLU A N 1
ATOM 1339 C CA . GLU A 1 178 ? -12.231 -19.539 14.185 1.00 96.00 178 GLU A CA 1
ATOM 1340 C C . GLU A 1 178 ? -13.732 -19.572 13.814 1.00 96.00 178 GLU A C 1
ATOM 1342 O O . GLU A 1 178 ? -14.488 -20.409 14.293 1.00 96.00 178 GLU A O 1
ATOM 1347 N N . GLY A 1 179 ? -14.160 -18.679 12.913 1.00 93.94 179 GLY A N 1
ATOM 1348 C CA . GLY A 1 179 ? -15.555 -18.547 12.471 1.00 93.94 179 GLY A CA 1
ATOM 1349 C C . GLY A 1 179 ? -16.415 -17.622 13.338 1.00 93.94 179 GLY A C 1
ATOM 1350 O O . GLY A 1 179 ? -17.547 -17.328 12.960 1.00 93.94 179 GLY A O 1
ATOM 1351 N N . GLU A 1 180 ? -15.877 -17.115 14.447 1.00 95.31 180 GLU A N 1
ATOM 1352 C CA . GLU A 1 180 ? -16.558 -16.181 15.342 1.00 95.31 180 GLU A CA 1
ATOM 1353 C C . GLU A 1 180 ? -16.185 -14.732 15.024 1.00 95.31 180 GLU A C 1
ATOM 1355 O O . GLU A 1 180 ? -15.021 -14.406 14.771 1.00 95.31 180 GLU A O 1
ATOM 1360 N N . GLN A 1 181 ? -17.170 -13.833 15.050 1.00 93.50 181 GLN A N 1
ATOM 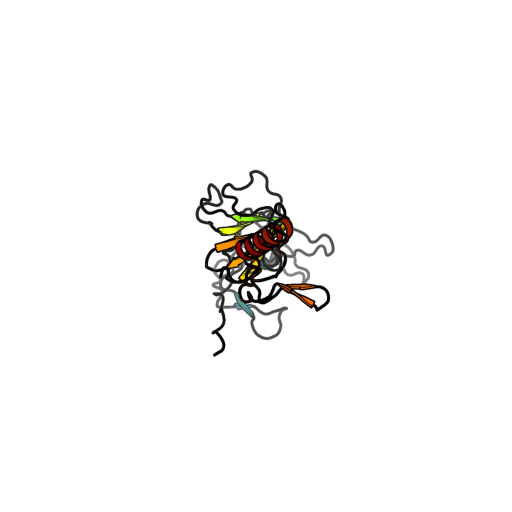1361 C CA . GLN A 1 181 ? -16.935 -12.409 14.813 1.00 93.50 181 GLN A CA 1
ATOM 1362 C C . GLN A 1 181 ? -16.215 -11.771 16.010 1.00 93.50 181 GLN A C 1
ATOM 1364 O O . GLN A 1 181 ? -16.734 -11.767 17.122 1.00 93.50 181 GLN A O 1
ATOM 1369 N N . VAL A 1 182 ? -15.062 -11.149 15.752 1.00 94.62 182 VAL A N 1
ATOM 1370 C CA . VAL A 1 182 ? -14.264 -10.421 16.756 1.00 94.62 182 VAL A CA 1
ATOM 1371 C C . VAL A 1 182 ? -14.410 -8.908 16.614 1.00 94.62 182 VAL A C 1
ATOM 1373 O O . VAL A 1 182 ? -14.523 -8.208 17.614 1.00 94.62 182 VAL A O 1
ATOM 1376 N N . LEU A 1 183 ? -14.444 -8.390 15.382 1.00 94.06 183 LEU A N 1
ATOM 1377 C CA . LEU A 1 183 ? -14.772 -6.987 15.095 1.00 94.06 183 LEU A CA 1
ATOM 1378 C C . LEU A 1 183 ? -15.814 -6.938 13.985 1.00 94.06 183 LEU A C 1
ATOM 1380 O O . LEU A 1 183 ? -15.679 -7.657 13.004 1.00 94.06 183 LEU A O 1
ATOM 1384 N N . GLY A 1 184 ? -16.818 -6.078 14.107 1.00 92.12 184 GLY A N 1
ATOM 1385 C CA . GLY A 1 184 ? -17.861 -5.879 13.100 1.00 92.12 184 GLY A CA 1
ATOM 1386 C C . GLY A 1 184 ? -18.249 -4.405 12.976 1.00 92.12 184 GLY A C 1
ATOM 1387 O O . GLY A 1 184 ? -17.485 -3.532 13.400 1.00 92.12 184 GLY A O 1
ATOM 1388 N N . PRO A 1 185 ? -19.426 -4.103 12.400 1.00 92.19 185 PRO A N 1
ATOM 1389 C CA . PRO A 1 185 ? -20.008 -2.769 12.473 1.00 92.19 185 PRO A CA 1
ATOM 1390 C C . PRO A 1 185 ? -20.104 -2.298 13.925 1.00 92.19 185 PRO A C 1
ATOM 1392 O O . PRO A 1 185 ? -20.374 -3.091 14.823 1.00 92.19 185 PRO A O 1
ATOM 1395 N N . ARG A 1 186 ? -19.887 -1.001 14.146 1.00 93.62 186 ARG A N 1
ATOM 1396 C CA . ARG A 1 186 ? -19.948 -0.409 15.483 1.00 93.62 186 ARG A CA 1
ATOM 1397 C C . ARG A 1 186 ? -21.360 -0.542 16.057 1.00 93.62 186 ARG A C 1
ATOM 1399 O O . ARG A 1 186 ? -22.327 -0.165 15.398 1.00 93.62 186 ARG A O 1
ATOM 1406 N N . GLU A 1 187 ? -21.451 -1.052 17.278 1.00 94.06 187 GLU A N 1
ATOM 1407 C CA . GLU A 1 187 ? -22.708 -1.181 18.017 1.00 94.06 187 GLU A CA 1
ATOM 1408 C C . GLU A 1 187 ? -23.004 0.073 18.864 1.00 94.06 187 GLU A C 1
ATOM 1410 O O . GLU A 1 187 ? -22.088 0.867 19.110 1.00 94.06 187 GLU A O 1
ATOM 1415 N N . PRO A 1 188 ? -24.264 0.277 19.309 1.00 96.25 188 PRO A N 1
ATOM 1416 C CA . PRO A 1 188 ? -24.639 1.408 20.155 1.00 96.25 188 PRO A CA 1
ATOM 1417 C C . PRO A 1 188 ? -23.793 1.533 21.428 1.00 96.25 188 PRO A C 1
ATOM 1419 O O . PRO A 1 188 ? -23.252 0.554 21.944 1.00 96.25 188 PRO A O 1
ATOM 1422 N N . ALA A 1 189 ? -23.717 2.750 21.967 1.00 95.56 189 ALA A N 1
ATOM 1423 C CA . ALA A 1 189 ? -23.009 3.015 23.210 1.00 95.56 189 ALA A CA 1
ATOM 1424 C C . ALA A 1 189 ? -23.615 2.207 24.367 1.00 95.56 189 ALA A C 1
ATOM 1426 O O . ALA A 1 189 ? -24.829 2.198 24.578 1.00 95.56 189 ALA A O 1
ATOM 1427 N N . ILE A 1 190 ? -22.755 1.583 25.169 1.00 95.88 190 ILE A N 1
ATOM 1428 C CA . ILE A 1 190 ? -23.159 1.006 26.450 1.00 95.88 190 ILE A CA 1
ATOM 1429 C C . ILE A 1 190 ? -23.332 2.161 27.442 1.00 95.88 190 ILE A C 1
ATOM 1431 O O . ILE A 1 190 ? -22.447 3.018 27.565 1.00 95.88 190 ILE A O 1
ATOM 1435 N N . ALA A 1 191 ? -24.482 2.199 28.116 1.00 94.56 191 ALA A N 1
ATOM 1436 C CA . ALA A 1 191 ? -24.777 3.199 29.135 1.00 94.56 191 ALA A CA 1
ATOM 1437 C C . ALA A 1 191 ? -23.854 3.037 30.352 1.00 94.56 191 ALA A C 1
ATOM 1439 O O . ALA A 1 191 ? -23.460 1.924 30.707 1.00 94.56 191 ALA A O 1
ATOM 1440 N N . GLY A 1 192 ? -23.526 4.159 30.995 1.00 92.31 192 GLY A N 1
ATOM 1441 C CA . GLY A 1 192 ? -22.811 4.138 32.267 1.00 92.31 192 GLY A CA 1
ATOM 1442 C C . GLY A 1 192 ? -23.636 3.446 33.363 1.00 92.31 192 GLY A C 1
ATOM 1443 O O . GLY A 1 192 ? -24.862 3.347 33.254 1.00 92.31 192 GLY A O 1
ATOM 1444 N N . PRO A 1 193 ? -22.995 2.936 34.426 1.00 92.69 193 PRO A N 1
ATOM 1445 C CA . PRO A 1 193 ? -23.699 2.348 35.558 1.00 92.69 193 PRO A CA 1
ATOM 1446 C C . PRO A 1 193 ? -24.608 3.379 36.246 1.00 92.69 193 PRO A C 1
ATOM 1448 O O . PRO A 1 193 ? -24.147 4.382 36.788 1.00 92.69 193 PRO A O 1
ATOM 1451 N N . GLU A 1 194 ? -25.903 3.088 36.323 1.00 90.06 194 GLU A N 1
ATOM 1452 C CA . GLU A 1 194 ? -26.902 3.918 37.004 1.00 90.06 194 GLU A CA 1
ATOM 1453 C C . GLU A 1 194 ? -27.623 3.139 38.116 1.00 90.06 194 GLU A C 1
ATOM 1455 O O . GLU A 1 194 ? -27.712 1.911 38.095 1.00 90.06 194 GLU A O 1
ATOM 1460 N N . GLY A 1 195 ? -28.129 3.861 39.121 1.00 88.75 195 GLY A N 1
ATOM 1461 C CA . GLY A 1 195 ? -28.839 3.274 40.261 1.00 88.75 195 GLY A CA 1
ATOM 1462 C C . GLY A 1 195 ? -27.941 2.532 41.263 1.00 88.75 195 GLY A C 1
ATOM 1463 O O . GLY A 1 195 ? -26.748 2.825 41.393 1.00 88.75 195 GLY A O 1
ATOM 1464 N N . GLY A 1 196 ? -28.551 1.582 41.984 1.00 86.25 196 GLY A N 1
ATOM 1465 C CA . GLY A 1 196 ? -27.937 0.787 43.055 1.00 86.25 196 GLY A CA 1
ATOM 1466 C C . GLY A 1 196 ? -28.198 1.348 44.459 1.00 86.25 196 GLY A C 1
ATOM 1467 O O . GLY A 1 196 ? -28.057 2.542 44.695 1.00 86.25 196 GLY A O 1
ATOM 1468 N N . GLY A 1 197 ? -28.587 0.480 45.403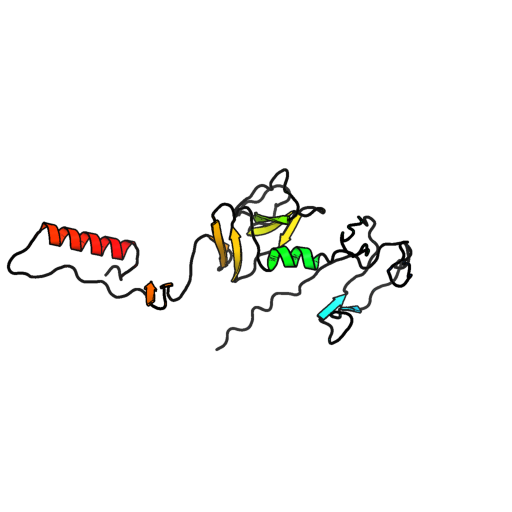 1.00 89.25 197 GLY A N 1
ATOM 1469 C CA . GLY A 1 197 ? -28.803 0.861 46.810 1.00 89.25 197 GLY A CA 1
ATOM 1470 C C . GLY A 1 197 ? -27.512 0.962 47.634 1.00 89.25 197 GLY A C 1
ATOM 1471 O O . GLY A 1 197 ? -27.473 1.673 48.632 1.00 89.25 197 GLY A O 1
ATOM 1472 N N . VAL A 1 198 ? -26.452 0.276 47.197 1.00 91.50 198 VAL A N 1
ATOM 1473 C CA . VAL A 1 198 ? -25.091 0.363 47.742 1.00 91.50 198 VAL A CA 1
ATOM 1474 C C . VAL A 1 198 ? -24.148 0.526 46.556 1.00 91.50 198 VAL A C 1
ATOM 1476 O O . VAL A 1 198 ? -24.170 -0.295 45.640 1.00 91.50 198 VAL A O 1
ATOM 1479 N N . ILE A 1 199 ? -23.368 1.606 46.547 1.00 92.50 199 ILE A N 1
ATOM 1480 C CA . ILE A 1 199 ? -22.478 1.956 45.438 1.00 92.50 199 ILE A CA 1
ATOM 1481 C C . ILE A 1 199 ? -21.039 1.649 45.843 1.00 92.50 199 ILE A C 1
ATOM 1483 O O . ILE A 1 199 ? -20.525 2.240 46.788 1.00 92.50 199 ILE A O 1
ATOM 1487 N N . ASP A 1 200 ? -20.399 0.763 45.087 1.00 94.62 200 ASP A N 1
ATOM 1488 C CA . ASP A 1 200 ? -18.946 0.606 45.068 1.00 94.62 200 ASP A CA 1
ATOM 1489 C C . ASP A 1 200 ? -18.370 1.660 44.108 1.00 94.62 200 ASP A C 1
ATOM 1491 O O . ASP A 1 200 ? -18.667 1.659 42.904 1.00 94.62 200 ASP A O 1
ATOM 1495 N N . ILE A 1 201 ? -17.650 2.640 44.661 1.00 94.19 201 ILE A N 1
ATOM 1496 C CA . ILE A 1 201 ? -17.189 3.802 43.897 1.00 94.19 201 ILE A CA 1
ATOM 1497 C C . ILE A 1 201 ? -15.996 3.440 43.014 1.00 94.19 201 ILE A C 1
ATOM 1499 O O . ILE A 1 201 ? -15.919 3.895 41.872 1.00 94.19 201 ILE A O 1
ATOM 1503 N N . GLU A 1 202 ? -15.108 2.579 43.500 1.00 97.00 202 GLU A N 1
ATOM 1504 C CA . GLU A 1 202 ? -13.954 2.081 42.767 1.00 97.00 202 GLU A CA 1
ATOM 1505 C C . GLU A 1 202 ? -14.394 1.290 41.530 1.00 97.00 202 GLU A C 1
ATOM 1507 O O . GLU A 1 202 ? -13.904 1.543 40.425 1.00 97.00 202 GLU A O 1
ATOM 1512 N N . ALA A 1 203 ? -15.378 0.399 41.681 1.00 95.75 203 ALA A N 1
ATOM 1513 C CA . ALA A 1 203 ? -15.947 -0.352 40.567 1.00 95.75 203 ALA A CA 1
ATOM 1514 C C . ALA A 1 203 ? -16.613 0.572 39.537 1.00 95.75 203 ALA A C 1
ATOM 1516 O O . ALA A 1 203 ? -16.421 0.401 38.332 1.00 95.75 203 ALA A O 1
ATOM 1517 N N . ARG A 1 204 ? -17.361 1.584 39.996 1.00 95.56 204 ARG A N 1
ATOM 1518 C CA . ARG A 1 204 ? -18.021 2.553 39.109 1.00 95.56 204 ARG A CA 1
ATOM 1519 C C . ARG A 1 204 ? -17.011 3.322 38.260 1.00 95.56 204 ARG A C 1
ATOM 1521 O O . ARG A 1 204 ? -17.188 3.422 37.049 1.00 95.56 204 ARG A O 1
ATOM 1528 N N . LEU A 1 205 ? -15.941 3.817 38.880 1.00 96.69 205 LEU A N 1
ATOM 1529 C CA . LEU A 1 205 ? -14.872 4.523 38.173 1.00 96.69 205 LEU A CA 1
ATOM 1530 C C . LEU A 1 205 ? -14.154 3.618 37.166 1.00 96.69 205 LEU A C 1
ATOM 1532 O O . LEU A 1 205 ? -13.861 4.054 36.053 1.00 96.69 205 LEU A O 1
ATOM 1536 N N . ALA A 1 206 ? -13.906 2.356 37.526 1.00 97.69 206 ALA A N 1
ATOM 1537 C CA . ALA A 1 206 ? -13.281 1.394 36.625 1.00 97.69 206 ALA A CA 1
ATOM 1538 C C . ALA A 1 206 ? -14.152 1.106 35.390 1.00 97.69 206 ALA A C 1
ATOM 1540 O O . ALA A 1 206 ? -13.640 1.094 34.271 1.00 97.69 206 ALA A O 1
ATOM 1541 N N . ILE A 1 207 ? -15.464 0.924 35.571 1.00 97.00 207 ILE A N 1
ATOM 1542 C CA . ILE A 1 207 ? -16.401 0.688 34.462 1.00 97.00 207 ILE A CA 1
ATOM 1543 C C . ILE A 1 207 ? -16.452 1.900 33.528 1.00 97.00 207 ILE A C 1
ATOM 1545 O O . ILE A 1 207 ? -16.323 1.735 32.317 1.00 97.00 207 ILE A O 1
ATOM 1549 N N . GLU A 1 208 ? -16.580 3.111 34.070 1.00 96.38 208 GLU A N 1
ATOM 1550 C CA . GLU A 1 208 ? -16.581 4.340 33.263 1.00 96.38 208 GLU A CA 1
ATOM 1551 C C . GLU A 1 208 ? -15.287 4.492 32.450 1.00 96.38 208 GLU A C 1
ATOM 1553 O O . GLU A 1 208 ? -15.329 4.822 31.262 1.00 96.38 208 GLU A O 1
ATOM 1558 N N . ALA A 1 209 ? -14.132 4.176 33.047 1.00 97.62 209 ALA A N 1
ATOM 1559 C CA . ALA A 1 209 ? -12.852 4.189 32.344 1.00 97.62 209 ALA A CA 1
ATOM 1560 C C . ALA A 1 209 ? -12.808 3.163 31.198 1.00 97.62 209 ALA A C 1
ATOM 1562 O O . ALA A 1 209 ? -12.372 3.501 30.097 1.00 97.62 209 ALA A O 1
ATOM 1563 N N . ILE A 1 210 ? -13.313 1.942 31.419 1.00 97.94 210 ILE A N 1
ATOM 1564 C CA . ILE A 1 210 ? -13.413 0.911 30.373 1.00 97.94 210 ILE A CA 1
ATOM 1565 C C . ILE A 1 210 ? -14.296 1.405 29.223 1.00 97.94 210 ILE A C 1
ATOM 1567 O O . ILE A 1 210 ? -13.876 1.347 28.067 1.00 97.94 210 ILE A O 1
ATOM 1571 N N . LEU A 1 211 ? -15.489 1.933 29.517 1.00 97.00 211 LEU A N 1
ATOM 1572 C CA . LEU A 1 211 ? -16.404 2.448 28.494 1.00 97.00 211 LEU A CA 1
ATOM 1573 C C . LEU A 1 211 ? -15.771 3.590 27.690 1.00 97.00 211 LEU A C 1
ATOM 1575 O O . LEU A 1 211 ? -15.862 3.599 26.460 1.00 97.00 211 LEU A O 1
ATOM 1579 N N . ALA A 1 212 ? -15.079 4.517 28.357 1.00 96.56 212 ALA A N 1
ATOM 1580 C CA . ALA A 1 212 ? -14.345 5.589 27.693 1.00 96.56 212 ALA A CA 1
ATOM 1581 C C . ALA A 1 212 ? -13.277 5.036 26.736 1.00 96.56 212 ALA A C 1
ATOM 1583 O O . ALA A 1 212 ? -13.218 5.446 25.577 1.00 96.56 212 ALA A O 1
ATOM 1584 N N . THR A 1 213 ? -12.488 4.051 27.176 1.00 97.69 213 THR A N 1
ATOM 1585 C CA . THR A 1 213 ? -11.484 3.385 26.336 1.00 97.69 213 THR A CA 1
ATOM 1586 C C . THR A 1 213 ? -12.119 2.701 25.120 1.00 97.69 213 THR A C 1
ATOM 1588 O O . THR A 1 213 ? -11.649 2.906 23.999 1.00 97.69 213 THR A O 1
ATOM 1591 N N . LEU A 1 214 ? -13.220 1.958 25.293 1.00 96.56 214 LEU A N 1
ATOM 1592 C CA . LEU A 1 214 ? -13.924 1.302 24.180 1.00 96.56 214 LEU A CA 1
ATOM 1593 C C . LEU A 1 214 ? -14.409 2.311 23.123 1.00 96.56 214 LEU A C 1
ATOM 1595 O O . LEU A 1 214 ? -14.266 2.062 21.922 1.00 96.56 214 LEU A O 1
ATOM 1599 N N . ARG A 1 215 ? -14.922 3.470 23.556 1.00 95.56 215 ARG A N 1
ATOM 1600 C CA . ARG A 1 215 ? -15.345 4.571 22.670 1.00 95.56 215 ARG A CA 1
ATOM 1601 C C . ARG A 1 215 ? -14.162 5.201 21.938 1.00 95.56 215 ARG A C 1
ATOM 1603 O O . ARG A 1 215 ? -14.221 5.377 20.723 1.00 95.56 215 ARG A O 1
ATOM 1610 N N . THR A 1 216 ? -13.065 5.491 22.641 1.00 95.94 216 THR A N 1
ATOM 1611 C CA . THR A 1 216 ? -11.843 6.061 22.045 1.00 95.94 216 THR A CA 1
ATOM 1612 C C . THR A 1 216 ? -11.235 5.144 20.986 1.00 95.94 216 THR A C 1
ATOM 1614 O O . THR A 1 216 ? -10.807 5.622 19.937 1.00 95.94 216 THR A O 1
ATOM 1617 N N . HIS A 1 217 ? -11.242 3.829 21.216 1.00 94.31 217 HIS A N 1
ATOM 1618 C CA . HIS A 1 217 ? -10.799 2.848 20.222 1.00 94.31 217 HIS A CA 1
ATOM 1619 C C . HIS A 1 217 ? -11.828 2.595 19.107 1.00 94.31 217 HIS A C 1
ATOM 1621 O O . HIS A 1 217 ? -11.523 1.896 18.142 1.00 94.31 217 HIS A O 1
ATOM 1627 N N . GLY A 1 218 ? -13.029 3.176 19.202 1.00 93.44 218 GLY A N 1
ATOM 1628 C CA . GLY A 1 218 ? -14.074 3.079 18.187 1.00 93.44 218 GLY A CA 1
ATOM 1629 C C . GLY A 1 218 ? -14.789 1.728 18.132 1.00 93.44 218 GLY A C 1
ATOM 1630 O O . GLY A 1 218 ? -15.371 1.420 17.088 1.00 93.44 218 GLY A O 1
ATOM 1631 N N . LEU A 1 219 ? -14.736 0.947 19.218 1.00 94.12 219 LEU A N 1
ATOM 1632 C CA . LEU A 1 219 ? -15.364 -0.375 19.338 1.00 94.12 219 LEU A CA 1
ATOM 1633 C C . LEU A 1 219 ? -16.883 -0.283 19.563 1.00 94.12 219 LEU A C 1
ATOM 1635 O O . LEU A 1 219 ? -17.623 -1.125 19.066 1.00 94.12 219 LEU A O 1
ATOM 1639 N N . ILE A 1 220 ? -17.342 0.766 20.250 1.00 95.50 220 ILE A N 1
ATOM 1640 C CA . ILE A 1 220 ? -18.762 1.105 20.458 1.00 95.50 220 ILE A CA 1
ATOM 1641 C C . ILE A 1 220 ? -19.011 2.571 20.086 1.00 95.50 220 ILE A C 1
ATOM 1643 O O . ILE A 1 220 ? -18.058 3.351 19.969 1.00 95.50 220 ILE A O 1
ATOM 1647 N N . ASP A 1 221 ? -20.272 2.948 19.867 1.00 93.69 221 ASP A N 1
ATOM 1648 C CA . ASP A 1 221 ? -20.671 4.334 19.589 1.00 93.69 221 ASP A CA 1
ATOM 1649 C C . ASP A 1 221 ? -20.166 5.280 20.702 1.00 93.69 221 ASP A C 1
ATOM 1651 O O . ASP A 1 221 ? -20.286 4.934 21.884 1.00 93.69 221 ASP A O 1
ATOM 1655 N N . PRO A 1 222 ? -19.560 6.443 20.382 1.00 90.25 222 PRO A N 1
ATOM 1656 C CA . PRO A 1 222 ? -19.180 7.442 21.383 1.00 90.25 222 PRO A CA 1
ATOM 1657 C C . PRO A 1 222 ? -20.326 7.940 22.280 1.00 90.25 222 PRO A C 1
ATOM 1659 O O . PRO A 1 222 ? -20.023 8.415 23.377 1.00 90.25 222 PRO A O 1
ATOM 1662 N N . GLY A 1 223 ? -21.588 7.773 21.868 1.00 78.44 223 GLY A N 1
ATOM 1663 C CA . GLY A 1 223 ? -22.774 8.205 22.619 1.00 78.44 223 GLY A CA 1
ATOM 1664 C C . GLY A 1 223 ? -23.459 9.417 22.012 1.00 78.44 223 GLY A C 1
ATOM 1665 O O . GLY A 1 223 ? -22.745 10.319 21.517 1.00 78.44 223 GLY A O 1
#

Organism: NCBI:txid93064